Protein AF-A0A8R1EQ25-F1 (afdb_monomer)

InterPro domains:
  IPR036514 SGNH hydrolase superfamily [G3DSA:3.40.50.1110] (18-185)

Structure (mmCIF, N/CA/C/O backbone):
data_AF-A0A8R1EQ25-F1
#
_entry.id   AF-A0A8R1EQ25-F1
#
loop_
_atom_site.group_PDB
_atom_site.id
_atom_site.type_symbol
_atom_site.label_atom_id
_atom_site.label_alt_id
_atom_site.label_comp_id
_atom_site.label_asym_id
_atom_site.label_entity_id
_atom_site.label_seq_id
_atom_site.pdbx_PDB_ins_code
_atom_site.Cartn_x
_atom_site.Cartn_y
_atom_site.Cartn_z
_atom_site.occupancy
_atom_site.B_iso_or_equiv
_atom_site.auth_seq_id
_atom_site.auth_comp_id
_atom_site.auth_asym_id
_atom_site.auth_atom_id
_atom_site.pdbx_PDB_model_num
ATOM 1 N N . MET A 1 1 ? -33.773 -8.078 -11.863 1.00 33.25 1 MET A N 1
ATOM 2 C CA . MET A 1 1 ? -32.436 -8.459 -12.361 1.00 33.25 1 MET A CA 1
ATOM 3 C C . MET A 1 1 ? -31.657 -7.167 -12.571 1.00 33.25 1 MET A C 1
ATOM 5 O O . MET A 1 1 ? -31.728 -6.581 -13.638 1.00 33.25 1 MET A O 1
ATOM 9 N N . ILE A 1 2 ? -31.059 -6.634 -11.505 1.00 29.58 2 ILE A N 1
ATOM 10 C CA . ILE A 1 2 ? -30.326 -5.363 -11.547 1.00 29.58 2 ILE A CA 1
ATOM 11 C C . ILE A 1 2 ? -28.846 -5.731 -11.479 1.00 29.58 2 ILE A C 1
ATOM 13 O O . ILE A 1 2 ? -28.306 -5.956 -10.400 1.00 29.58 2 ILE A O 1
ATOM 17 N N . SER A 1 3 ? -28.207 -5.871 -12.641 1.00 32.50 3 SER A N 1
ATOM 18 C CA . SER A 1 3 ? -26.749 -5.911 -12.731 1.00 32.50 3 SER A CA 1
ATOM 19 C C . SER A 1 3 ? -26.232 -4.474 -12.727 1.00 32.50 3 SER A C 1
ATOM 21 O O . SER A 1 3 ? -25.851 -3.934 -13.766 1.00 32.50 3 SER A O 1
ATOM 23 N N . THR A 1 4 ? -26.228 -3.822 -11.567 1.00 30.14 4 THR A N 1
ATOM 24 C CA . THR A 1 4 ? -25.406 -2.619 -11.411 1.00 30.14 4 THR A CA 1
ATOM 25 C C . THR A 1 4 ? -23.983 -3.105 -11.191 1.00 30.14 4 THR A C 1
ATOM 27 O O . THR A 1 4 ? -23.544 -3.329 -10.066 1.00 30.14 4 THR A O 1
ATOM 30 N N . ILE A 1 5 ? -23.274 -3.353 -12.292 1.00 35.94 5 ILE A N 1
ATOM 31 C CA . ILE A 1 5 ? -21.818 -3.458 -12.269 1.00 35.94 5 ILE A CA 1
ATOM 32 C C . ILE A 1 5 ? -21.340 -2.144 -11.649 1.00 35.94 5 ILE A C 1
ATOM 34 O O . ILE A 1 5 ? -21.587 -1.075 -12.204 1.00 35.94 5 ILE A O 1
ATOM 38 N N . TYR A 1 6 ? -20.732 -2.222 -10.464 1.00 37.41 6 TYR A N 1
ATOM 39 C CA . TYR A 1 6 ? -20.116 -1.099 -9.762 1.00 37.41 6 TYR A CA 1
ATOM 40 C C . TYR A 1 6 ? -18.916 -0.602 -10.575 1.00 37.41 6 TYR A C 1
ATOM 42 O O . TYR A 1 6 ? -17.762 -0.880 -10.256 1.00 37.41 6 TYR A O 1
ATOM 50 N N . GLN A 1 7 ? -19.188 0.092 -11.676 1.00 42.78 7 GLN A N 1
ATOM 51 C CA . GLN A 1 7 ? -18.167 0.738 -12.472 1.00 42.78 7 GLN A CA 1
ATOM 52 C C . GLN A 1 7 ? -17.608 1.881 -11.622 1.00 42.78 7 GLN A C 1
ATOM 54 O O . GLN A 1 7 ? -18.318 2.801 -11.217 1.00 42.78 7 GLN A O 1
ATOM 59 N N . ILE A 1 8 ? -16.333 1.773 -11.260 1.00 52.22 8 ILE A N 1
ATOM 60 C CA . ILE A 1 8 ? -15.576 2.922 -10.777 1.00 52.22 8 ILE A CA 1
ATOM 61 C C . ILE A 1 8 ? -15.517 3.878 -11.968 1.00 52.22 8 ILE A C 1
ATOM 63 O O . ILE A 1 8 ? -15.033 3.490 -13.035 1.00 52.22 8 ILE A O 1
ATOM 67 N N . ASP A 1 9 ? -16.052 5.089 -11.812 1.00 44.59 9 ASP A N 1
ATOM 68 C CA . ASP A 1 9 ? -15.918 6.147 -12.811 1.00 44.59 9 ASP A CA 1
ATOM 69 C C . ASP A 1 9 ? -14.453 6.571 -12.876 1.00 44.59 9 ASP A C 1
ATOM 71 O O . ASP A 1 9 ? -14.006 7.523 -12.237 1.00 44.59 9 ASP A O 1
ATOM 75 N N . PHE A 1 10 ? -13.689 5.835 -13.676 1.00 50.25 10 PHE A N 1
ATOM 76 C CA . PHE A 1 10 ? -12.432 6.298 -14.228 1.00 50.25 10 PHE A CA 1
ATOM 77 C C . PHE A 1 10 ? -12.763 7.344 -15.297 1.00 50.25 10 PHE A C 1
ATOM 79 O O . PHE A 1 10 ? -12.575 7.107 -16.487 1.00 50.25 10 PHE A O 1
ATOM 86 N N . LEU A 1 11 ? -13.283 8.505 -14.885 1.00 49.00 11 LEU A N 1
ATOM 87 C CA . LEU A 1 11 ? -13.027 9.725 -15.652 1.00 49.00 11 LEU A CA 1
ATOM 88 C C . LEU A 1 11 ? -11.515 9.790 -15.878 1.00 49.00 11 LEU A C 1
ATOM 90 O O . LEU A 1 11 ? -10.776 9.326 -15.015 1.00 49.00 11 LEU A O 1
ATOM 94 N N . ASP A 1 12 ? -11.038 10.317 -17.001 1.00 52.19 12 ASP A N 1
ATOM 95 C CA . ASP A 1 12 ? -9.603 10.363 -17.292 1.00 52.19 12 ASP A CA 1
ATOM 96 C C . ASP A 1 12 ? -8.855 11.096 -16.163 1.00 52.19 12 ASP A C 1
ATOM 98 O O . ASP A 1 12 ? -8.859 12.323 -16.037 1.00 52.19 12 ASP A O 1
ATOM 102 N N . LEU A 1 13 ? -8.312 10.314 -15.229 1.00 55.09 13 LEU A N 1
ATOM 103 C CA . LEU A 1 13 ? -7.666 10.823 -14.032 1.00 55.09 13 LEU A CA 1
ATOM 104 C C . LEU A 1 13 ? -6.234 11.134 -14.411 1.00 55.09 13 LEU A C 1
ATOM 106 O O . LEU A 1 13 ? -5.400 10.242 -14.328 1.00 55.09 13 LEU A O 1
ATOM 110 N N . ASP A 1 14 ? -5.947 12.353 -14.860 1.00 55.91 14 ASP A N 1
ATOM 111 C CA . ASP A 1 14 ? -4.567 12.784 -15.094 1.00 55.91 14 ASP A CA 1
ATOM 112 C C . ASP A 1 14 ? -3.685 12.484 -13.880 1.00 55.91 14 ASP A C 1
ATOM 114 O O . ASP A 1 14 ? -4.139 12.561 -12.735 1.00 55.91 14 ASP A O 1
ATOM 118 N N . ALA A 1 15 ? -2.409 12.169 -14.121 1.00 53.56 15 ALA A N 1
ATOM 119 C CA . ALA A 1 15 ? -1.474 11.714 -13.091 1.00 53.56 15 ALA A CA 1
ATOM 120 C C . ALA A 1 15 ? -1.499 12.608 -11.826 1.00 53.56 15 ALA A C 1
ATOM 122 O O . ALA A 1 15 ? -1.503 12.112 -10.697 1.00 53.56 15 ALA A O 1
A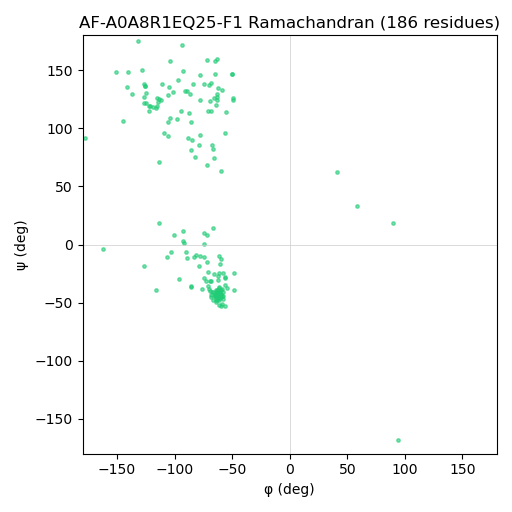TOM 123 N N . ASN A 1 16 ? -1.614 13.929 -11.991 1.00 55.59 16 ASN A N 1
ATOM 124 C CA . ASN A 1 16 ? -1.586 14.886 -10.881 1.00 55.59 16 ASN A CA 1
ATOM 125 C C . ASN A 1 16 ? -2.954 15.210 -10.263 1.00 55.59 16 ASN A C 1
ATOM 127 O O . ASN A 1 16 ? -2.999 15.865 -9.215 1.00 55.59 16 ASN A O 1
ATOM 131 N N . ARG A 1 17 ? -4.061 14.727 -10.838 1.00 58.53 17 ARG A N 1
ATOM 132 C CA . ARG A 1 17 ? -5.408 15.004 -10.334 1.00 58.53 17 ARG A CA 1
ATOM 133 C C . ARG A 1 17 ? -5.625 14.306 -8.993 1.00 58.53 17 ARG A C 1
ATOM 135 O O . ARG A 1 17 ? -5.478 13.093 -8.885 1.00 58.53 17 ARG A O 1
ATOM 142 N N . VAL A 1 18 ? -5.977 15.070 -7.960 1.00 56.28 18 VAL A N 1
ATOM 143 C CA . VAL A 1 18 ? -6.448 14.501 -6.690 1.00 56.28 18 VAL A CA 1
ATOM 144 C C . VAL A 1 18 ? -7.834 13.921 -6.948 1.00 56.28 18 VAL A C 1
ATOM 146 O O . VAL A 1 18 ? -8.759 14.661 -7.281 1.00 56.28 18 VAL A O 1
ATOM 149 N N . PHE A 1 19 ? -7.978 12.604 -6.836 1.00 59.34 19 PHE A N 1
ATOM 150 C CA . PHE A 1 19 ? -9.269 11.939 -6.942 1.00 59.34 19 PHE A CA 1
ATOM 151 C C . PHE A 1 19 ? -9.491 11.072 -5.719 1.00 59.34 19 PHE A C 1
ATOM 153 O O . PHE A 1 19 ? -8.705 10.173 -5.436 1.00 59.34 19 PHE A O 1
ATOM 160 N N . ARG A 1 20 ? -10.583 11.367 -5.018 1.00 59.03 20 ARG A N 1
ATOM 161 C CA . ARG A 1 20 ? -11.038 10.638 -3.846 1.00 59.03 20 ARG A CA 1
ATOM 162 C C . ARG A 1 20 ? -12.444 10.147 -4.134 1.00 59.03 20 ARG A C 1
ATOM 164 O O . ARG A 1 20 ? -13.363 10.950 -4.263 1.00 59.03 20 ARG A O 1
ATOM 171 N N . GLN A 1 21 ? -12.608 8.834 -4.207 1.00 63.06 21 GLN A N 1
ATOM 172 C CA . GLN A 1 21 ? -13.923 8.212 -4.140 1.00 63.06 21 GLN A CA 1
ATOM 173 C C . GLN A 1 21 ? -14.044 7.570 -2.763 1.00 63.06 21 GLN A C 1
ATOM 175 O O . GLN A 1 21 ? -13.394 6.561 -2.493 1.00 63.06 21 GLN A O 1
ATOM 180 N N . ALA A 1 22 ? -14.832 8.200 -1.891 1.00 64.69 22 ALA A N 1
ATOM 181 C CA . ALA A 1 22 ? -15.215 7.616 -0.617 1.00 64.69 22 ALA A CA 1
ATOM 182 C C . ALA A 1 22 ? -16.499 6.804 -0.815 1.00 64.69 22 ALA A C 1
ATOM 184 O O . ALA A 1 22 ? -17.441 7.284 -1.449 1.00 64.69 22 ALA A O 1
ATOM 185 N N . ARG A 1 23 ? -16.534 5.573 -0.309 1.00 78.56 23 ARG A N 1
ATOM 186 C CA . ARG A 1 23 ? -17.770 4.789 -0.198 1.00 78.56 23 ARG A CA 1
ATOM 187 C C . ARG A 1 23 ? -17.905 4.337 1.239 1.00 78.56 23 ARG A C 1
ATOM 189 O O . ARG A 1 23 ? -16.91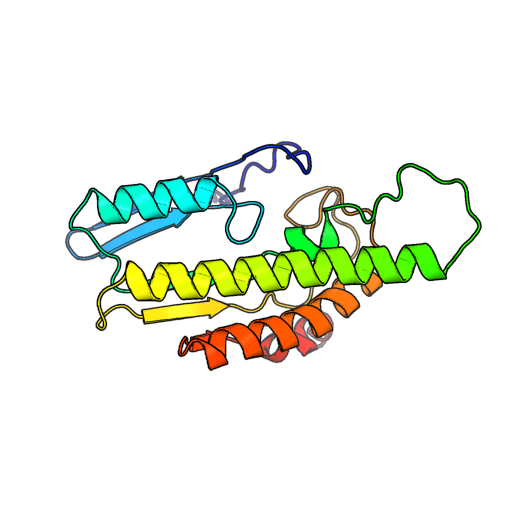7 3.918 1.834 1.00 78.56 23 ARG A O 1
ATOM 196 N N . GLU A 1 24 ? -19.113 4.408 1.764 1.00 84.12 24 GLU A N 1
ATOM 197 C CA . GLU A 1 24 ? -19.405 4.013 3.131 1.00 84.12 24 GLU A CA 1
ATOM 198 C C . GLU A 1 24 ? -20.539 2.997 3.134 1.00 84.12 24 GLU A C 1
ATOM 200 O O . GLU A 1 24 ? -21.527 3.135 2.409 1.00 84.12 24 GLU A O 1
ATOM 205 N N . PHE A 1 25 ? -20.368 1.955 3.935 1.00 84.81 25 PHE A N 1
ATOM 206 C CA . PHE A 1 25 ? -21.413 1.011 4.275 1.00 84.81 25 PHE A CA 1
ATOM 207 C C . PHE A 1 25 ? -21.498 0.926 5.793 1.00 84.81 25 PHE A C 1
ATOM 209 O O . PHE A 1 25 ? -20.500 0.646 6.455 1.00 84.81 25 PHE A O 1
ATOM 216 N N . GLN A 1 26 ? -22.696 1.130 6.331 1.00 89.62 26 GLN A N 1
ATOM 217 C CA . GLN A 1 26 ? -22.947 1.072 7.761 1.00 89.62 26 GLN A CA 1
ATOM 218 C C . GLN A 1 26 ? -24.082 0.094 8.058 1.00 89.62 26 GLN A C 1
ATOM 220 O O . GLN A 1 26 ? -25.118 0.071 7.396 1.00 89.62 26 GLN A O 1
ATOM 225 N N . SER A 1 27 ? -23.873 -0.716 9.087 1.00 90.50 27 SER A N 1
ATOM 226 C CA . SER A 1 27 ? -24.877 -1.572 9.712 1.00 90.50 27 SER A CA 1
ATOM 227 C C . SER A 1 27 ? -24.809 -1.391 11.228 1.00 90.50 27 SER A C 1
ATOM 229 O O . SER A 1 27 ? -23.878 -0.772 11.736 1.00 90.50 27 SER A O 1
ATOM 231 N N . ASN A 1 28 ? -25.722 -2.016 11.973 1.00 89.44 28 ASN A N 1
ATOM 232 C CA . ASN A 1 28 ? -25.715 -1.967 13.443 1.00 89.44 28 ASN A CA 1
ATOM 233 C C . ASN A 1 28 ? -24.429 -2.524 14.089 1.00 89.44 28 ASN A C 1
ATOM 235 O O . ASN A 1 28 ? -24.255 -2.385 15.294 1.00 89.44 28 ASN A O 1
ATOM 239 N N . ARG A 1 29 ? -23.574 -3.224 13.327 1.00 89.50 29 ARG A N 1
ATOM 240 C CA . ARG A 1 29 ? -22.367 -3.899 13.837 1.00 89.50 29 ARG A CA 1
ATOM 241 C C . ARG A 1 29 ? -21.074 -3.528 13.121 1.00 89.50 29 ARG A C 1
ATOM 243 O O . ARG A 1 29 ? -20.009 -3.818 13.644 1.00 89.50 29 ARG A O 1
ATOM 250 N N . HIS A 1 30 ? -21.155 -2.962 11.921 1.00 88.50 30 HIS A N 1
ATOM 251 C CA . HIS A 1 30 ? -19.983 -2.735 11.081 1.00 88.50 30 HIS A CA 1
ATOM 252 C C . HIS A 1 30 ? -20.105 -1.402 10.367 1.00 88.50 30 HIS A C 1
ATOM 254 O O . HIS A 1 30 ? -21.152 -1.115 9.779 1.00 88.50 30 HIS A O 1
ATOM 260 N N . LEU A 1 31 ? -19.005 -0.663 10.362 1.00 89.69 31 LEU A N 1
ATOM 261 C CA . LEU A 1 31 ? -18.761 0.474 9.495 1.00 89.69 31 LEU A CA 1
ATOM 262 C C . LEU A 1 31 ? -17.611 0.098 8.560 1.00 89.69 31 LEU A C 1
ATOM 264 O O . LEU A 1 31 ? -16.545 -0.310 9.011 1.00 89.69 31 LEU A O 1
ATOM 268 N N . ILE A 1 32 ? -17.837 0.205 7.255 1.00 89.38 32 ILE A N 1
ATOM 269 C CA . ILE A 1 32 ? -16.825 -0.051 6.234 1.00 89.38 32 ILE A CA 1
ATOM 270 C C . ILE A 1 32 ? -16.682 1.212 5.409 1.00 89.38 32 ILE A C 1
ATOM 272 O O . ILE A 1 32 ? -17.625 1.641 4.743 1.00 89.38 32 ILE A O 1
ATOM 276 N N . GLN A 1 33 ? -15.479 1.772 5.422 1.00 86.31 33 GLN A N 1
ATOM 277 C CA . GLN A 1 33 ? -15.130 2.943 4.638 1.00 86.31 33 GLN A CA 1
ATOM 278 C C . GLN A 1 33 ? -14.070 2.567 3.610 1.00 86.31 33 GLN A C 1
ATOM 280 O O . GLN A 1 33 ? -13.020 2.012 3.927 1.00 86.31 33 GLN A O 1
ATOM 285 N N . TYR A 1 34 ? -14.361 2.871 2.353 1.00 84.81 34 TYR A N 1
ATOM 286 C CA . TYR A 1 34 ? -13.444 2.707 1.241 1.00 84.81 34 TYR A CA 1
ATOM 287 C C . TYR A 1 34 ? -12.936 4.072 0.810 1.00 84.81 34 TYR A C 1
ATOM 289 O O . TYR A 1 34 ? -13.733 4.963 0.516 1.00 84.81 34 TYR A O 1
ATOM 297 N N . PHE A 1 35 ? -11.617 4.204 0.705 1.00 79.38 35 PHE A N 1
ATOM 298 C CA . PHE A 1 35 ? -10.961 5.381 0.159 1.00 79.38 35 PHE A CA 1
ATOM 299 C C . PHE A 1 35 ? -10.109 4.969 -1.031 1.00 79.38 35 PHE A C 1
ATOM 301 O O . PHE A 1 35 ? -9.171 4.186 -0.897 1.00 79.38 35 PHE A O 1
ATOM 308 N N . PHE A 1 36 ? -10.421 5.521 -2.198 1.00 77.56 36 PHE A N 1
ATOM 309 C CA . PHE A 1 36 ? -9.506 5.459 -3.326 1.00 77.56 36 PHE A CA 1
ATOM 310 C C . PHE A 1 36 ? -8.510 6.621 -3.266 1.00 77.56 36 PHE A C 1
ATOM 312 O O . PHE A 1 36 ? -8.929 7.775 -3.157 1.00 77.56 36 PHE A O 1
ATOM 319 N N . THR A 1 37 ? -7.220 6.30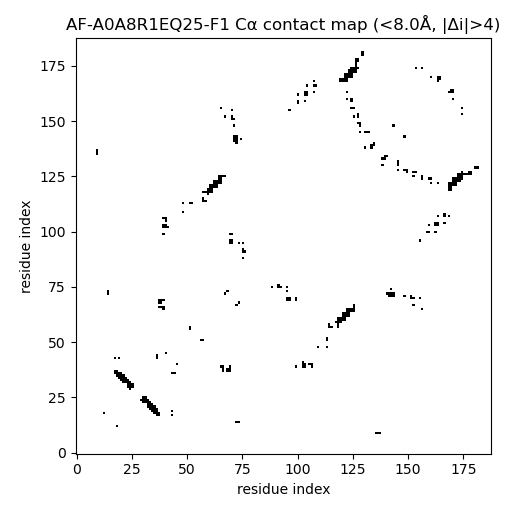5 -3.382 1.00 73.88 37 THR A N 1
ATOM 320 C CA . THR A 1 37 ? -6.123 7.264 -3.563 1.00 73.88 37 THR A CA 1
ATOM 321 C C . THR A 1 37 ? -5.271 6.851 -4.760 1.00 73.88 37 THR A C 1
ATOM 323 O O . THR A 1 37 ? -5.177 5.669 -5.095 1.00 73.88 37 THR A O 1
ATOM 326 N N . ASN A 1 38 ? -4.666 7.832 -5.425 1.00 69.12 38 ASN A N 1
ATOM 327 C CA . ASN A 1 38 ? -3.772 7.606 -6.555 1.00 69.12 38 ASN A CA 1
ATOM 328 C C . ASN A 1 38 ? -2.305 7.411 -6.163 1.00 69.12 38 ASN A C 1
ATOM 330 O O . ASN A 1 38 ? -1.524 7.036 -7.036 1.00 69.12 38 ASN A O 1
ATOM 334 N N . ARG A 1 39 ? -1.935 7.694 -4.906 1.00 71.25 39 ARG A N 1
ATOM 335 C CA . ARG A 1 39 ? -0.569 7.549 -4.399 1.00 71.25 39 ARG A CA 1
ATOM 336 C C . ARG A 1 39 ? 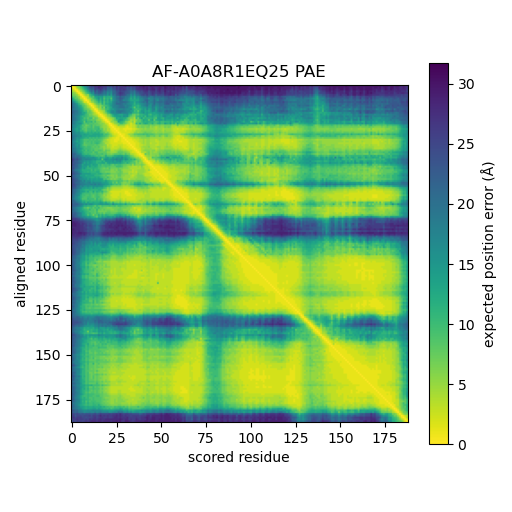-0.541 6.995 -2.984 1.00 71.25 39 ARG A C 1
ATOM 338 O O . ARG A 1 39 ? -1.405 7.319 -2.173 1.00 71.25 39 ARG A O 1
ATOM 345 N N . ALA A 1 40 ? 0.495 6.236 -2.643 1.00 65.75 40 ALA A N 1
ATOM 346 C CA . ALA A 1 40 ? 0.751 5.925 -1.240 1.00 65.75 40 ALA A CA 1
ATOM 347 C C . ALA A 1 40 ? 1.069 7.230 -0.477 1.00 65.75 40 ALA A C 1
ATOM 349 O O . ALA A 1 40 ? 1.901 8.019 -0.918 1.00 65.75 40 ALA A O 1
ATOM 350 N N . MET A 1 41 ? 0.405 7.485 0.657 1.00 65.31 41 MET A N 1
ATOM 351 C CA . MET A 1 41 ? 0.653 8.654 1.529 1.00 65.31 41 MET A CA 1
ATOM 352 C C . MET A 1 41 ? 0.896 9.974 0.788 1.00 65.31 41 MET A C 1
ATOM 354 O O . MET A 1 41 ? 1.970 10.578 0.862 1.00 65.31 41 MET A O 1
ATOM 358 N N . ARG A 1 42 ? -0.106 10.429 0.044 1.00 70.62 42 ARG A N 1
ATOM 359 C CA . ARG A 1 42 ? -0.198 11.823 -0.389 1.00 70.62 42 ARG A CA 1
ATOM 360 C C . ARG A 1 42 ? -1.057 12.602 0.624 1.00 70.62 42 ARG A C 1
ATOM 362 O O . ARG A 1 42 ? -1.636 12.028 1.546 1.00 70.62 42 ARG A O 1
ATOM 369 N N . GLU A 1 43 ? -1.103 13.923 0.475 1.00 62.56 43 GLU A N 1
ATOM 370 C CA . GLU A 1 43 ? -1.882 14.868 1.298 1.00 62.56 43 GLU A CA 1
ATOM 371 C C . GLU A 1 43 ? -3.361 14.454 1.501 1.00 62.56 43 GLU A C 1
ATOM 373 O O . GLU A 1 43 ? -4.015 14.821 2.474 1.00 62.56 43 GLU A O 1
ATOM 378 N N . ASP A 1 44 ? -3.921 13.657 0.592 1.00 61.22 44 ASP A N 1
ATOM 379 C CA . ASP A 1 44 ? -5.274 13.115 0.696 1.00 61.22 44 ASP A CA 1
ATOM 380 C C . ASP A 1 44 ? -5.424 12.058 1.800 1.00 61.22 44 ASP A C 1
ATOM 382 O O . ASP A 1 44 ? -6.441 12.065 2.500 1.00 61.22 44 ASP A O 1
ATOM 386 N N . LEU A 1 45 ? -4.424 11.194 2.003 1.00 71.50 45 LEU A N 1
ATOM 387 C CA . LEU A 1 45 ? -4.419 10.256 3.125 1.00 71.50 45 LEU A CA 1
ATOM 388 C C . LEU A 1 45 ? -4.154 10.979 4.450 1.00 71.50 45 LEU A C 1
ATOM 390 O O . LEU A 1 45 ? -4.718 10.596 5.472 1.00 71.50 45 LEU A O 1
ATOM 394 N N . GLU A 1 46 ? -3.374 12.065 4.433 1.00 73.69 46 GLU A N 1
ATOM 395 C CA . GLU A 1 46 ? -3.152 12.897 5.621 1.00 73.69 46 GLU A CA 1
ATOM 396 C C . GLU A 1 46 ? -4.455 13.485 6.155 1.00 73.69 46 GLU A C 1
ATOM 398 O O . GLU A 1 46 ? -4.673 13.471 7.360 1.00 73.69 46 GLU A O 1
ATOM 403 N N . LYS A 1 47 ? -5.373 13.917 5.283 1.00 75.88 47 LYS A N 1
ATOM 404 C CA . LYS A 1 47 ? -6.702 14.378 5.718 1.00 75.88 47 LYS A CA 1
ATOM 405 C C . LYS A 1 47 ? -7.490 13.278 6.421 1.00 75.88 47 LYS A C 1
ATOM 407 O O . LYS A 1 47 ? -8.159 13.555 7.407 1.00 75.88 47 LYS A O 1
ATOM 412 N N . THR A 1 48 ? -7.419 12.040 5.938 1.00 76.69 48 THR A N 1
ATOM 413 C CA . THR A 1 48 ? -8.068 10.901 6.606 1.00 76.69 48 THR A CA 1
ATOM 414 C C . THR A 1 48 ? -7.417 10.610 7.958 1.00 76.69 48 THR A C 1
ATOM 416 O O . THR A 1 48 ? -8.129 10.408 8.935 1.00 76.69 48 THR A O 1
ATOM 419 N N . CYS A 1 49 ? -6.086 10.679 8.044 1.00 80.19 49 CYS A N 1
ATOM 420 C CA . CYS A 1 49 ? -5.359 10.578 9.308 1.00 80.19 49 CYS A CA 1
ATOM 421 C C . CYS A 1 49 ? -5.771 11.678 10.299 1.00 80.19 49 CYS A C 1
ATOM 423 O O . CYS A 1 49 ? -6.044 11.373 11.451 1.00 80.19 49 CYS A O 1
ATOM 425 N N . LEU A 1 50 ? -5.874 12.933 9.848 1.00 80.62 50 LEU A N 1
ATOM 426 C CA . LEU A 1 50 ? -6.317 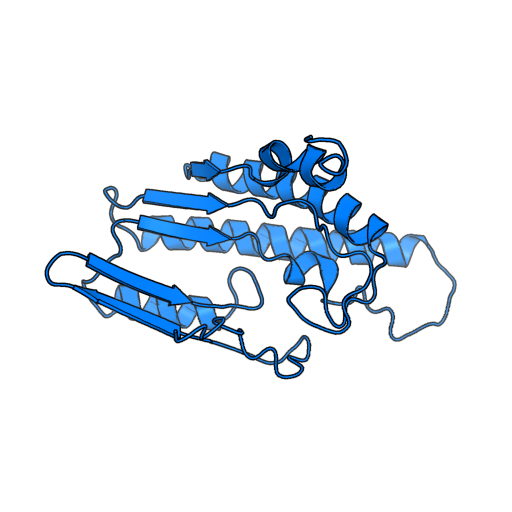14.062 10.672 1.00 80.62 50 LEU A CA 1
ATOM 427 C C . LEU A 1 50 ? -7.757 13.883 11.157 1.00 80.62 50 LEU A C 1
ATOM 429 O O . LEU A 1 50 ? -8.055 14.187 12.305 1.00 80.62 50 LEU A O 1
ATOM 433 N N . MET A 1 51 ? -8.650 13.363 10.310 1.00 76.94 51 MET A N 1
ATOM 434 C CA . MET A 1 51 ? -10.014 13.029 10.730 1.00 76.94 51 MET A CA 1
ATOM 435 C C . MET A 1 51 ? -9.999 11.956 11.818 1.00 76.94 51 MET A C 1
ATOM 437 O O . MET A 1 51 ? -10.631 12.155 12.845 1.00 76.94 51 MET A O 1
ATOM 441 N N . MET A 1 52 ? -9.212 10.887 11.647 1.00 80.69 52 MET A N 1
ATOM 442 C CA . MET A 1 52 ? -9.025 9.867 12.685 1.00 80.69 52 MET A CA 1
ATOM 443 C C . MET A 1 52 ? -8.382 10.429 13.958 1.00 80.69 52 MET A C 1
ATOM 445 O O . MET A 1 52 ? -8.538 9.830 15.008 1.00 80.69 52 MET A O 1
ATOM 449 N N . GLU A 1 53 ? -7.582 11.496 13.903 1.00 81.38 53 GLU A N 1
ATOM 450 C CA . GLU A 1 53 ? -7.057 12.168 15.106 1.00 81.38 53 GLU A CA 1
ATOM 451 C C . GLU A 1 53 ? -8.123 13.035 15.781 1.00 81.38 53 GLU A C 1
ATOM 453 O O . GLU A 1 53 ? -8.179 13.089 17.006 1.00 81.38 53 GLU A O 1
ATOM 458 N N . ALA A 1 54 ? -8.959 13.710 14.991 1.00 80.81 54 ALA A N 1
ATOM 459 C CA . ALA A 1 54 ? -10.008 14.596 15.483 1.00 80.81 54 ALA A CA 1
ATOM 460 C C . ALA A 1 54 ? -11.209 13.832 16.062 1.00 80.81 54 ALA A C 1
ATOM 462 O O . ALA A 1 54 ? -11.894 14.344 16.947 1.00 80.81 54 ALA A O 1
ATOM 463 N N . THR A 1 55 ? -11.474 12.626 15.560 1.00 75.62 55 THR A N 1
ATOM 464 C CA . THR A 1 55 ? -12.527 11.734 16.047 1.00 75.62 55 THR A CA 1
ATOM 465 C C . THR A 1 55 ? -11.903 10.607 16.861 1.00 75.62 55 THR A C 1
ATOM 467 O O . THR A 1 55 ? -10.965 9.975 16.393 1.00 75.62 55 THR A O 1
ATOM 470 N N . ASP A 1 56 ? -12.454 10.260 18.024 1.00 72.56 56 ASP A N 1
ATOM 471 C CA . ASP A 1 56 ? -11.999 9.077 18.787 1.00 72.56 56 ASP A CA 1
ATOM 472 C C . ASP A 1 56 ? -12.415 7.738 18.127 1.00 72.56 56 ASP A C 1
ATOM 474 O O . ASP A 1 56 ? -12.256 6.652 18.676 1.00 72.56 56 ASP A O 1
ATOM 478 N N . GLU A 1 57 ? -12.955 7.802 16.909 1.00 81.75 57 GLU A N 1
ATOM 479 C CA . GLU A 1 57 ? -13.332 6.656 16.092 1.00 81.75 57 GLU A CA 1
ATOM 480 C C . GLU A 1 57 ? -12.120 6.153 15.296 1.00 81.75 57 GLU A C 1
ATOM 482 O O . GLU A 1 57 ? -11.685 6.759 14.311 1.00 81.75 57 GLU A O 1
ATOM 487 N N . LYS A 1 58 ? -11.556 5.022 15.733 1.00 88.12 58 LYS A N 1
ATOM 488 C CA . LYS A 1 58 ? -10.420 4.353 15.087 1.00 88.12 58 LYS A CA 1
ATOM 489 C C . LYS A 1 58 ? -10.877 3.037 14.456 1.00 88.12 58 LYS A C 1
ATOM 491 O O . LYS A 1 58 ? -11.639 2.309 15.084 1.00 88.12 58 LYS A O 1
ATOM 496 N N . PRO A 1 59 ? -10.417 2.696 13.241 1.00 91.19 59 PRO A N 1
ATOM 497 C CA . PRO A 1 59 ? -10.802 1.441 12.609 1.00 91.19 59 PRO A CA 1
ATOM 498 C C . PRO A 1 59 ? -10.174 0.242 13.329 1.00 91.19 59 PRO A C 1
ATOM 500 O O . PRO A 1 59 ? -8.976 0.240 13.614 1.00 91.19 59 PRO A O 1
ATOM 503 N N . ASP A 1 60 ? -10.949 -0.822 13.527 1.00 93.44 60 ASP A N 1
ATOM 504 C CA . ASP A 1 60 ? -10.421 -2.107 14.007 1.00 93.44 60 ASP A CA 1
ATOM 505 C C . ASP A 1 60 ? -9.527 -2.782 12.959 1.00 93.44 60 ASP A C 1
ATOM 507 O O . ASP A 1 60 ? -8.582 -3.493 13.293 1.00 93.44 60 ASP A O 1
ATOM 511 N N . VAL A 1 61 ? -9.815 -2.561 11.671 1.00 94.69 61 VAL A N 1
ATOM 512 C CA . VAL A 1 61 ? -9.072 -3.153 10.555 1.00 94.69 61 VAL A CA 1
ATOM 513 C C . VAL A 1 61 ? -8.834 -2.116 9.465 1.00 94.69 61 VAL A C 1
ATOM 515 O O . VAL A 1 61 ? -9.767 -1.481 8.975 1.00 94.69 61 VAL A O 1
ATOM 518 N N . VAL A 1 62 ? -7.582 -1.993 9.032 1.00 93.44 62 VAL A N 1
ATOM 519 C CA . VAL A 1 62 ? -7.170 -1.196 7.876 1.00 93.44 62 VAL A CA 1
ATOM 520 C C . VAL A 1 62 ? -6.623 -2.133 6.812 1.00 93.44 62 VAL A C 1
ATOM 522 O O . VAL A 1 62 ? -5.627 -2.820 7.025 1.00 93.44 62 VAL A O 1
ATOM 525 N N . VAL A 1 63 ? -7.262 -2.145 5.645 1.00 93.31 63 VAL A N 1
ATOM 526 C CA . VAL A 1 63 ? -6.802 -2.912 4.484 1.00 93.31 63 VAL A CA 1
ATOM 527 C C . VAL A 1 63 ? -6.336 -1.948 3.412 1.00 93.31 63 VAL A C 1
ATOM 529 O O . VAL A 1 63 ? -7.096 -1.078 2.985 1.00 93.31 63 VAL A O 1
ATOM 532 N N . ILE A 1 64 ? -5.096 -2.108 2.956 1.00 90.25 64 ILE A N 1
ATOM 533 C CA . ILE A 1 64 ? -4.510 -1.235 1.935 1.00 90.25 64 ILE A CA 1
ATOM 534 C C . ILE A 1 64 ? -4.011 -2.052 0.775 1.00 90.25 64 ILE A C 1
ATOM 536 O O . ILE A 1 64 ? -3.277 -3.012 0.954 1.00 90.25 64 ILE A O 1
ATOM 540 N N . ASN A 1 65 ? -4.392 -1.638 -0.425 1.00 87.62 65 ASN A N 1
ATOM 541 C CA . ASN A 1 65 ? -3.855 -2.198 -1.649 1.00 87.62 65 ASN A CA 1
ATOM 542 C C . ASN A 1 65 ? -2.622 -1.404 -2.092 1.00 87.62 65 ASN A C 1
ATOM 544 O O . ASN A 1 65 ? -2.670 -0.173 -2.132 1.00 87.62 65 ASN A O 1
ATOM 548 N N . SER A 1 66 ? -1.537 -2.106 -2.431 1.00 82.56 66 SER A N 1
ATOM 549 C CA . SER A 1 66 ? -0.349 -1.519 -3.045 1.00 82.56 66 SER A CA 1
ATOM 550 C C . SER A 1 66 ? -0.729 -0.632 -4.233 1.00 82.56 66 SER A C 1
ATOM 552 O O . SER A 1 66 ? -1.363 -1.062 -5.199 1.00 82.56 66 SER A O 1
ATOM 554 N N . ALA A 1 67 ? -0.290 0.621 -4.185 1.00 73.94 67 ALA A N 1
ATOM 555 C CA . ALA A 1 67 ? -0.608 1.601 -5.206 1.00 73.94 67 ALA A CA 1
ATOM 556 C C . ALA A 1 67 ? 0.248 1.398 -6.468 1.00 73.94 67 ALA A C 1
ATOM 558 O O . ALA A 1 67 ? 1.360 1.896 -6.613 1.00 73.94 67 ALA A O 1
ATOM 559 N N . ILE A 1 68 ? -0.307 0.652 -7.421 1.00 75.06 68 ILE A N 1
ATOM 560 C CA . ILE A 1 68 ? 0.306 0.401 -8.727 1.00 75.06 68 ILE A CA 1
ATOM 561 C C . ILE A 1 68 ? 0.647 1.680 -9.508 1.00 75.06 68 ILE A C 1
ATOM 563 O O . ILE A 1 68 ? 1.571 1.691 -10.325 1.00 75.06 68 ILE A O 1
ATOM 567 N N . TRP A 1 69 ? -0.102 2.760 -9.296 1.00 78.00 69 TRP A N 1
ATOM 568 C CA . TRP A 1 69 ? 0.098 4.011 -10.024 1.00 78.00 69 TRP A CA 1
ATOM 569 C C . TRP A 1 69 ? 1.397 4.710 -9.652 1.00 78.00 69 TRP A C 1
ATOM 571 O O . TRP A 1 69 ? 2.001 5.283 -10.557 1.00 78.00 69 TRP A O 1
ATOM 581 N N . ASP A 1 70 ? 1.866 4.581 -8.407 1.00 77.56 70 ASP A N 1
ATOM 582 C CA . ASP A 1 70 ? 3.129 5.158 -7.934 1.00 77.56 70 ASP A CA 1
ATOM 583 C C . ASP A 1 70 ? 4.316 4.732 -8.801 1.00 77.56 70 ASP A C 1
ATOM 585 O O . ASP A 1 70 ? 5.167 5.558 -9.105 1.00 77.56 70 ASP A O 1
ATOM 589 N N . VAL A 1 71 ? 4.327 3.481 -9.271 1.00 77.88 71 VAL A N 1
ATOM 590 C CA . VAL A 1 71 ? 5.475 2.894 -9.990 1.00 77.88 71 VAL A CA 1
ATOM 591 C C . VAL A 1 71 ? 5.270 2.727 -11.494 1.00 77.88 71 VAL A C 1
ATOM 593 O O . VAL A 1 71 ? 6.213 2.417 -12.226 1.00 77.88 71 VAL A O 1
ATOM 596 N N . SER A 1 72 ? 4.035 2.910 -11.969 1.00 72.69 72 SER A N 1
ATOM 597 C CA . SER A 1 72 ? 3.686 2.687 -13.375 1.00 72.69 72 SER A CA 1
ATOM 598 C C . SER A 1 72 ? 3.235 3.955 -14.103 1.00 72.69 72 SER A C 1
ATOM 600 O O . SER A 1 72 ? 3.602 4.167 -15.252 1.00 72.69 72 SER A O 1
ATOM 602 N N . ARG A 1 73 ? 2.458 4.834 -13.461 1.00 70.19 73 ARG A N 1
ATOM 603 C CA . ARG A 1 73 ? 1.800 5.952 -14.154 1.00 70.19 73 ARG A CA 1
ATOM 604 C C . ARG A 1 73 ? 2.573 7.259 -14.076 1.00 70.19 73 ARG A C 1
ATOM 606 O O . ARG A 1 73 ? 2.447 8.101 -14.964 1.00 70.19 73 ARG A O 1
ATOM 613 N N . TYR A 1 74 ? 3.332 7.451 -13.007 1.00 62.12 74 TYR A N 1
ATOM 614 C CA . TYR A 1 74 ? 4.128 8.654 -12.861 1.00 62.12 74 TYR A CA 1
ATOM 615 C C . TYR A 1 74 ? 5.375 8.545 -13.727 1.00 62.12 74 TYR A C 1
ATOM 617 O O . TYR A 1 74 ? 6.101 7.555 -13.628 1.00 62.12 74 TYR A O 1
ATOM 625 N N . PRO A 1 75 ? 5.600 9.518 -14.621 1.00 53.25 75 PRO A N 1
ATOM 626 C CA . PRO A 1 75 ? 6.737 9.458 -15.511 1.00 53.25 75 PRO A CA 1
ATOM 627 C C . PRO A 1 75 ? 8.033 9.498 -14.682 1.00 53.25 75 PRO A C 1
ATOM 629 O O . PRO A 1 75 ? 8.266 10.468 -13.964 1.00 53.25 75 PRO A O 1
ATOM 632 N N . ALA A 1 76 ? 8.930 8.527 -14.895 1.00 50.28 76 ALA A N 1
ATOM 633 C CA . ALA A 1 76 ? 10.290 8.916 -15.286 1.00 50.28 76 ALA A CA 1
ATOM 634 C C . ALA A 1 76 ? 10.080 9.900 -16.440 1.00 50.28 76 ALA A C 1
ATOM 636 O O . ALA A 1 76 ? 9.277 9.559 -17.305 1.00 50.28 76 ALA A O 1
ATOM 637 N N . ARG A 1 77 ? 10.621 11.122 -16.414 1.00 46.72 77 ARG A N 1
ATOM 638 C CA . ARG A 1 77 ? 10.266 12.284 -17.260 1.00 46.72 77 ARG A CA 1
ATOM 639 C C . ARG A 1 77 ? 10.449 12.015 -18.771 1.00 46.72 77 ARG A C 1
ATOM 641 O O . ARG A 1 77 ? 11.160 12.716 -19.474 1.00 46.72 77 ARG A O 1
ATOM 648 N N . HIS A 1 78 ? 9.705 11.071 -19.332 1.00 44.41 78 HIS A N 1
ATOM 649 C CA . HIS A 1 78 ? 9.786 10.578 -20.704 1.00 44.41 78 HIS A CA 1
ATOM 650 C C . HIS A 1 78 ? 9.189 11.571 -21.716 1.00 44.41 78 HIS A C 1
ATOM 652 O O . HIS A 1 78 ? 9.181 11.314 -22.917 1.00 44.41 78 HIS A O 1
ATOM 658 N N . GLY A 1 79 ? 8.691 12.720 -21.241 1.00 43.91 79 GLY A N 1
ATOM 659 C CA . GLY A 1 79 ? 8.187 13.819 -22.063 1.00 43.91 79 GLY A CA 1
ATOM 660 C C . GLY A 1 79 ? 9.269 14.752 -22.616 1.00 43.91 79 GLY A C 1
ATOM 661 O O . GLY A 1 79 ? 8.953 15.579 -23.465 1.00 43.91 79 GLY A O 1
ATOM 662 N N . GLN A 1 80 ? 10.531 14.630 -22.192 1.00 44.25 80 GLN A N 1
ATOM 663 C CA . GLN A 1 80 ? 11.651 15.334 -22.825 1.00 44.25 80 GLN A CA 1
ATOM 664 C C . GLN A 1 80 ? 12.584 14.320 -23.481 1.00 44.25 80 GLN A C 1
ATOM 666 O O . GLN A 1 80 ? 13.692 14.062 -23.027 1.00 44.25 80 GLN A O 1
ATOM 671 N N . ARG A 1 81 ? 12.104 13.726 -24.579 1.00 48.19 81 ARG A N 1
ATOM 672 C CA . ARG A 1 81 ? 12.936 12.960 -25.509 1.00 48.19 81 ARG A CA 1
ATOM 673 C C . ARG A 1 81 ? 13.924 13.894 -26.209 1.00 48.19 81 ARG A C 1
ATOM 675 O O . ARG A 1 81 ? 13.705 14.284 -27.347 1.00 48.19 81 ARG A O 1
ATOM 682 N N . ASN A 1 82 ? 15.024 14.185 -25.530 1.00 47.53 82 ASN A N 1
ATOM 683 C CA . ASN A 1 82 ? 16.323 14.304 -26.170 1.00 47.53 82 ASN A CA 1
ATOM 684 C C . ASN A 1 82 ? 17.107 13.075 -25.713 1.00 47.53 82 ASN A C 1
ATOM 686 O O . ASN A 1 82 ? 17.608 13.017 -24.596 1.00 47.53 82 ASN A O 1
ATOM 690 N N . ALA A 1 83 ? 17.087 12.040 -26.549 1.00 51.09 83 ALA A N 1
ATOM 691 C CA . ALA A 1 83 ? 17.789 10.795 -26.296 1.00 51.09 83 ALA A CA 1
ATOM 692 C C . ALA A 1 83 ? 19.299 11.050 -26.248 1.00 51.09 83 ALA A C 1
ATOM 694 O O . ALA A 1 83 ? 19.844 11.540 -27.237 1.00 51.09 83 ALA A O 1
ATOM 695 N N . SER A 1 84 ? 19.965 10.662 -25.156 1.00 53.00 84 SER A N 1
ATOM 696 C CA . SER A 1 84 ? 21.386 10.291 -25.234 1.00 53.00 84 SER A CA 1
ATOM 697 C C . SER A 1 84 ? 21.966 9.481 -24.068 1.00 53.00 84 SER A C 1
ATOM 699 O O . SER A 1 84 ? 23.119 9.090 -24.204 1.00 53.00 84 SER A O 1
ATOM 701 N N . ASP A 1 85 ? 21.267 9.175 -22.963 1.00 61.25 85 ASP A N 1
ATOM 702 C CA . ASP A 1 85 ? 21.944 8.475 -21.853 1.00 61.25 85 ASP A CA 1
ATOM 703 C C . ASP A 1 85 ? 21.056 7.468 -21.098 1.00 61.25 85 ASP A C 1
ATOM 705 O O . ASP A 1 85 ? 20.206 7.847 -20.293 1.00 61.25 85 ASP A O 1
ATOM 709 N N . ALA A 1 86 ? 21.285 6.167 -21.328 1.00 60.16 86 ALA A N 1
ATOM 710 C CA . ALA A 1 86 ? 20.614 5.063 -20.623 1.00 60.16 86 ALA A CA 1
ATOM 711 C C . ALA A 1 86 ? 20.825 5.127 -19.096 1.00 60.16 86 ALA A C 1
ATOM 713 O O . ALA A 1 86 ? 19.998 4.659 -18.314 1.00 60.16 86 ALA A O 1
ATOM 714 N N . THR A 1 87 ? 21.913 5.769 -18.662 1.00 62.69 87 THR A N 1
ATOM 715 C CA . THR A 1 87 ? 22.207 6.047 -17.253 1.00 62.69 87 THR A CA 1
ATOM 716 C C . THR A 1 87 ? 21.140 6.944 -16.616 1.00 62.69 87 THR A C 1
ATOM 718 O O . THR A 1 87 ? 20.774 6.743 -15.460 1.00 62.69 87 THR A O 1
ATOM 721 N N . SER A 1 88 ? 20.601 7.911 -17.366 1.00 64.44 88 SER A N 1
ATOM 722 C CA . SER A 1 88 ? 19.582 8.843 -16.869 1.00 64.44 88 SER A CA 1
ATOM 723 C C . SER A 1 88 ? 18.232 8.158 -16.649 1.00 64.44 88 SER A C 1
ATOM 725 O O . SER A 1 88 ? 17.529 8.491 -15.699 1.00 64.44 88 SER A O 1
ATOM 727 N N . GLU A 1 89 ? 17.876 7.189 -17.494 1.00 63.62 89 GLU A N 1
ATOM 728 C CA . GLU A 1 89 ? 16.611 6.450 -17.388 1.00 63.62 89 GLU A CA 1
ATOM 729 C C . GLU A 1 89 ? 16.594 5.552 -16.143 1.00 63.62 89 GLU A C 1
ATOM 731 O O . GLU A 1 89 ? 15.644 5.600 -15.363 1.00 63.62 89 GLU A O 1
ATOM 736 N N . LEU A 1 90 ? 17.684 4.816 -15.895 1.00 65.69 90 LEU A N 1
ATOM 737 C CA . LEU A 1 90 ? 17.833 3.974 -14.701 1.00 65.69 90 LEU A CA 1
ATOM 738 C C . LEU A 1 90 ? 17.775 4.789 -13.402 1.00 65.69 90 LEU A C 1
ATOM 740 O O . LEU A 1 90 ? 17.123 4.384 -12.442 1.00 65.69 90 LEU A O 1
ATOM 744 N N . VAL A 1 91 ? 18.429 5.955 -13.366 1.00 68.19 91 VAL A N 1
ATOM 745 C CA . VAL A 1 91 ? 18.407 6.844 -12.192 1.00 68.19 91 VAL A CA 1
ATOM 746 C C . VAL A 1 91 ? 16.991 7.352 -11.910 1.00 68.19 91 VAL A C 1
ATOM 748 O O . VAL A 1 91 ? 16.579 7.417 -10.752 1.00 68.19 91 VAL A O 1
ATOM 751 N N . GLU A 1 92 ? 16.218 7.688 -12.942 1.00 68.12 92 GLU A N 1
ATOM 752 C CA . GLU A 1 92 ? 14.826 8.104 -12.764 1.00 68.12 92 GLU A CA 1
ATOM 753 C C . GLU A 1 92 ? 13.924 6.964 -12.276 1.00 68.12 92 GLU A C 1
ATOM 755 O O . GLU A 1 92 ? 13.098 7.190 -11.390 1.00 68.12 92 GLU A O 1
ATOM 760 N N . GLU A 1 93 ? 14.091 5.745 -12.795 1.00 66.38 93 GLU A N 1
ATOM 761 C CA . GLU A 1 93 ? 13.350 4.572 -12.315 1.00 66.38 93 GLU A CA 1
ATOM 762 C C . GLU A 1 93 ? 13.619 4.286 -10.834 1.00 66.38 93 GLU A C 1
ATOM 764 O O . GLU A 1 93 ? 12.673 4.086 -10.065 1.00 66.38 93 GLU A O 1
ATOM 769 N N . ILE A 1 94 ? 14.891 4.345 -10.423 1.00 69.75 94 ILE A N 1
ATOM 770 C CA . ILE A 1 94 ? 15.296 4.212 -9.019 1.00 69.75 94 ILE A CA 1
ATOM 771 C C . ILE A 1 94 ? 14.600 5.281 -8.173 1.00 69.75 94 ILE A C 1
ATOM 773 O O . ILE A 1 94 ? 14.005 4.959 -7.149 1.00 69.75 94 ILE A O 1
ATOM 777 N N . ASN A 1 95 ? 14.603 6.541 -8.616 1.00 78.38 95 ASN A N 1
ATOM 778 C CA . ASN A 1 95 ? 13.988 7.635 -7.863 1.00 78.38 95 ASN A CA 1
ATOM 779 C C . ASN A 1 95 ? 12.478 7.441 -7.656 1.00 78.38 95 ASN A C 1
ATOM 781 O O . ASN A 1 95 ? 11.975 7.700 -6.563 1.00 78.38 95 ASN A O 1
ATOM 785 N N . VAL A 1 96 ? 11.752 6.970 -8.676 1.00 78.31 96 VAL A N 1
ATOM 786 C CA . VAL A 1 96 ? 10.307 6.699 -8.567 1.00 78.31 96 VAL A CA 1
ATOM 787 C C . VAL A 1 96 ? 10.033 5.574 -7.564 1.00 78.31 96 VAL A C 1
ATOM 789 O O . VAL A 1 96 ? 9.140 5.699 -6.722 1.00 78.31 96 VAL A O 1
ATOM 792 N N . ALA A 1 97 ? 10.810 4.489 -7.620 1.00 81.81 97 ALA A N 1
ATOM 793 C CA . ALA A 1 97 ? 10.678 3.377 -6.682 1.00 81.81 97 ALA A CA 1
ATOM 794 C C . ALA A 1 97 ? 11.018 3.801 -5.241 1.00 81.81 97 ALA A C 1
ATOM 796 O O . ALA A 1 97 ? 10.257 3.512 -4.318 1.00 81.81 97 ALA A O 1
ATOM 797 N N . GLU A 1 98 ? 12.102 4.554 -5.048 1.00 85.69 98 GLU A N 1
ATOM 798 C CA . GLU A 1 98 ? 12.499 5.087 -3.741 1.00 85.69 98 GLU A CA 1
ATOM 799 C C . GLU A 1 98 ? 11.451 6.047 -3.164 1.00 85.69 98 GLU A C 1
ATOM 801 O O . GLU A 1 98 ? 11.138 5.987 -1.972 1.00 85.69 98 GLU A O 1
ATOM 806 N N . GLU A 1 99 ? 10.843 6.911 -3.984 1.00 85.00 99 GLU A N 1
ATOM 807 C CA . GLU A 1 99 ? 9.743 7.772 -3.537 1.00 85.00 99 GLU A CA 1
ATOM 808 C C . GLU A 1 99 ? 8.554 6.933 -3.039 1.00 85.00 99 GLU A C 1
ATOM 810 O O . GLU A 1 99 ? 7.995 7.211 -1.973 1.00 85.00 99 GLU A O 1
ATOM 815 N N . TYR A 1 100 ? 8.200 5.870 -3.765 1.00 87.00 100 TYR A N 1
ATOM 816 C CA . TYR A 1 100 ? 7.148 4.942 -3.357 1.00 87.00 100 TYR A CA 1
ATOM 817 C C . TYR A 1 100 ? 7.476 4.231 -2.034 1.00 87.00 100 TYR A C 1
ATOM 819 O O . TYR A 1 100 ? 6.643 4.192 -1.124 1.00 87.00 100 TYR A O 1
ATOM 827 N N . TYR A 1 101 ? 8.700 3.728 -1.871 1.00 90.69 101 TYR A N 1
ATOM 828 C CA . TYR A 1 101 ? 9.140 3.081 -0.631 1.00 90.69 101 TYR A CA 1
ATOM 829 C C . TYR A 1 101 ? 9.108 4.037 0.563 1.00 90.69 101 TYR A C 1
ATOM 831 O O . TYR A 1 101 ? 8.614 3.678 1.637 1.00 90.69 101 TYR A O 1
ATOM 839 N N . ASN A 1 102 ? 9.550 5.281 0.370 1.00 89.81 102 ASN A N 1
ATOM 840 C CA . ASN A 1 102 ? 9.475 6.318 1.394 1.00 89.81 102 ASN A CA 1
ATOM 841 C C . ASN A 1 102 ? 8.027 6.603 1.809 1.00 89.81 102 ASN A C 1
ATOM 843 O O . ASN A 1 102 ? 7.733 6.708 3.002 1.00 89.81 102 ASN A O 1
ATOM 847 N N . ARG A 1 103 ? 7.100 6.648 0.847 1.00 88.31 103 ARG A N 1
ATOM 848 C CA . ARG A 1 103 ? 5.664 6.822 1.104 1.00 88.31 103 ARG A CA 1
ATOM 849 C C . ARG A 1 103 ? 5.064 5.657 1.898 1.00 88.31 103 ARG A C 1
ATOM 851 O O . ARG A 1 103 ? 4.319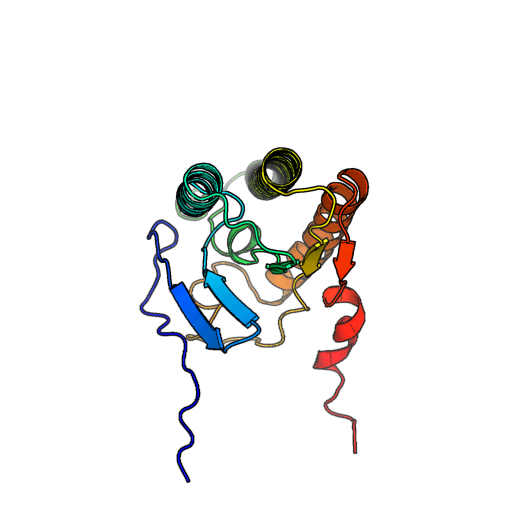 5.901 2.849 1.00 88.31 103 ARG A O 1
ATOM 858 N N . ILE A 1 104 ? 5.427 4.408 1.592 1.00 92.25 104 ILE A N 1
ATOM 859 C CA . ILE A 1 104 ? 5.021 3.235 2.392 1.00 92.25 104 ILE A CA 1
ATOM 860 C C . ILE A 1 104 ? 5.576 3.330 3.818 1.00 92.25 104 ILE A C 1
ATOM 862 O O . ILE A 1 104 ? 4.858 3.093 4.790 1.00 92.25 104 ILE A O 1
ATOM 866 N N . ALA A 1 105 ? 6.844 3.710 3.976 1.00 92.50 105 ALA A N 1
ATOM 867 C CA . ALA A 1 105 ? 7.449 3.852 5.296 1.00 92.50 105 ALA A CA 1
ATOM 868 C C . ALA A 1 105 ? 6.762 4.958 6.119 1.00 92.50 105 ALA A C 1
ATOM 870 O O . ALA A 1 105 ? 6.489 4.774 7.308 1.00 92.50 105 ALA A O 1
ATOM 871 N N . MET A 1 106 ? 6.431 6.093 5.493 1.00 90.06 106 MET A N 1
ATOM 872 C CA . MET A 1 106 ? 5.643 7.162 6.117 1.00 90.06 106 MET A CA 1
ATOM 873 C C . MET A 1 106 ? 4.263 6.668 6.545 1.00 90.06 106 MET A C 1
ATOM 875 O O . MET A 1 106 ? 3.837 6.966 7.662 1.00 90.06 106 MET A O 1
ATOM 879 N N . PHE A 1 107 ? 3.597 5.883 5.694 1.00 90.81 107 PHE A N 1
ATOM 880 C CA . PHE A 1 107 ? 2.300 5.285 5.997 1.00 90.81 107 PHE A CA 1
ATOM 881 C C . PHE A 1 107 ? 2.382 4.453 7.272 1.00 90.81 107 PHE A C 1
ATOM 883 O O . PHE A 1 107 ? 1.646 4.680 8.231 1.00 90.81 107 PHE A O 1
ATOM 890 N N . CYS A 1 108 ? 3.344 3.533 7.296 1.00 93.12 108 CYS A N 1
ATOM 891 C CA . CYS A 1 108 ? 3.535 2.614 8.400 1.00 93.12 108 CYS A CA 1
ATOM 892 C C . CYS A 1 108 ? 3.828 3.359 9.712 1.00 93.12 108 CYS A C 1
ATOM 894 O O . CYS A 1 108 ? 3.258 3.045 10.758 1.00 93.12 108 CYS A O 1
ATOM 896 N N . ARG A 1 109 ? 4.678 4.395 9.665 1.00 92.25 109 ARG A N 1
ATOM 897 C CA . ARG A 1 109 ? 4.953 5.254 10.828 1.00 92.25 109 ARG A CA 1
ATOM 898 C C . ARG A 1 109 ? 3.691 5.950 11.326 1.00 92.25 109 ARG A C 1
ATOM 900 O O . ARG A 1 109 ? 3.455 5.951 12.529 1.00 92.25 109 ARG A O 1
ATOM 907 N N . ARG A 1 110 ? 2.879 6.509 10.423 1.00 89.88 110 ARG A N 1
ATOM 908 C CA . ARG A 1 110 ? 1.630 7.180 10.796 1.00 89.88 110 ARG A CA 1
ATOM 909 C C . ARG A 1 110 ? 0.630 6.217 11.418 1.00 89.88 110 ARG A C 1
ATOM 911 O O . ARG A 1 110 ? 0.131 6.523 12.491 1.00 89.88 110 ARG A O 1
ATOM 918 N N . MET A 1 111 ? 0.390 5.049 10.827 1.00 91.50 111 MET A N 1
ATOM 919 C CA . MET A 1 111 ? -0.558 4.082 11.397 1.00 91.50 111 MET A CA 1
ATOM 920 C C . MET A 1 111 ? -0.175 3.644 12.802 1.00 91.50 111 MET A C 1
ATOM 922 O O . MET A 1 111 ? -1.038 3.543 13.663 1.00 91.50 111 MET A O 1
ATOM 926 N N . ARG A 1 112 ? 1.120 3.465 13.061 1.00 91.38 112 ARG A N 1
ATOM 927 C CA . ARG A 1 112 ? 1.611 3.084 14.387 1.00 91.38 112 ARG A CA 1
ATOM 928 C C . ARG A 1 112 ? 1.392 4.155 15.460 1.00 91.38 112 ARG A C 1
ATOM 930 O O . ARG A 1 112 ? 1.331 3.819 16.634 1.00 91.38 112 ARG A O 1
ATOM 937 N N . VAL A 1 113 ? 1.301 5.425 15.069 1.00 90.19 113 VAL A N 1
ATOM 938 C CA . VAL A 1 113 ? 0.973 6.531 15.985 1.00 90.19 113 VAL A CA 1
ATOM 939 C C . VAL A 1 113 ? -0.540 6.696 16.125 1.00 90.19 113 VAL A C 1
ATOM 941 O O . VAL A 1 113 ? -1.029 7.032 17.197 1.00 90.19 113 VAL A O 1
ATOM 944 N N . LEU A 1 114 ? -1.276 6.488 15.034 1.00 90.62 114 LEU A N 1
ATOM 945 C CA . LEU A 1 114 ? -2.691 6.833 14.929 1.00 90.62 114 LEU A CA 1
ATOM 946 C C . LEU A 1 114 ? -3.639 5.761 15.445 1.00 90.62 114 LEU A C 1
ATOM 948 O O . LEU A 1 114 ? -4.718 6.107 15.932 1.00 90.62 114 LEU A O 1
ATOM 952 N N . LEU A 1 115 ? -3.282 4.494 15.249 1.00 92.12 115 LEU A N 1
ATOM 953 C CA . LEU A 1 115 ? -4.148 3.360 15.525 1.00 92.12 115 LEU A CA 1
ATOM 954 C C . LEU A 1 115 ? -3.844 2.767 16.905 1.00 92.12 115 LEU A C 1
ATOM 956 O O . LEU A 1 115 ? -2.675 2.679 17.292 1.00 92.12 115 LEU A O 1
ATOM 960 N N . PRO A 1 116 ? -4.874 2.330 17.647 1.00 91.81 116 PRO A N 1
ATOM 961 C CA . PRO A 1 116 ? -4.670 1.599 18.884 1.00 91.81 116 PRO A CA 1
ATOM 962 C C . PRO A 1 116 ? -3.989 0.243 18.614 1.00 91.81 116 PRO A C 1
ATOM 964 O O . PRO A 1 116 ? -4.113 -0.305 17.518 1.00 91.81 116 PRO A O 1
ATOM 967 N N . PRO A 1 117 ? -3.329 -0.364 19.620 1.00 91.31 117 PRO A N 1
ATOM 968 C CA . PRO A 1 117 ? -2.687 -1.677 19.477 1.00 91.31 117 PRO A CA 1
ATOM 969 C C . PRO A 1 117 ? -3.642 -2.821 19.107 1.00 91.31 117 PRO A C 1
ATOM 971 O O . PRO A 1 117 ? -3.194 -3.889 18.706 1.00 91.31 117 PRO A O 1
ATOM 974 N N . THR A 1 118 ? -4.949 -2.618 19.283 1.00 94.06 118 THR A N 1
ATOM 975 C CA . THR A 1 118 ? -5.999 -3.571 18.906 1.00 94.06 118 THR A CA 1
ATOM 976 C C . THR A 1 118 ? -6.318 -3.547 17.413 1.00 94.06 118 THR A C 1
ATOM 978 O O . THR A 1 118 ? -6.914 -4.498 16.914 1.00 94.06 118 THR A O 1
ATOM 981 N N . SER A 1 119 ? -5.938 -2.485 16.696 1.00 95.38 119 SER A N 1
ATOM 982 C CA . SER A 1 119 ? -6.186 -2.371 15.262 1.00 95.38 119 SER A CA 1
ATOM 983 C C . SER A 1 119 ? -5.248 -3.264 14.460 1.00 95.38 119 SER A C 1
ATOM 985 O O . SER A 1 119 ? -4.041 -3.310 14.694 1.00 95.38 119 SER A O 1
ATOM 987 N N . THR A 1 120 ? -5.794 -3.917 13.441 1.00 96.44 120 THR A N 1
ATOM 988 C CA . THR A 1 120 ? -5.034 -4.735 12.494 1.00 96.44 120 THR A CA 1
ATOM 989 C C . THR A 1 120 ? -4.812 -3.968 11.196 1.00 96.44 120 THR A C 1
ATOM 991 O O . THR A 1 120 ? -5.756 -3.435 10.616 1.00 96.44 120 THR A O 1
ATOM 994 N N . VAL A 1 121 ? -3.576 -3.942 10.697 1.00 96.31 121 VAL A N 1
ATOM 995 C CA . VAL A 1 121 ? -3.252 -3.371 9.382 1.00 96.31 121 VAL A CA 1
ATOM 996 C C . VAL A 1 121 ? -2.780 -4.487 8.463 1.00 96.31 121 VAL A C 1
ATOM 998 O O . VAL A 1 121 ? -1.794 -5.156 8.763 1.00 96.31 121 VAL A O 1
ATOM 1001 N N . VAL A 1 122 ? -3.464 -4.653 7.330 1.00 97.00 122 VAL A N 1
ATOM 1002 C CA . VAL A 1 122 ? -3.137 -5.653 6.310 1.00 97.00 122 VAL A CA 1
ATOM 1003 C C . VAL A 1 122 ? -2.799 -4.961 4.997 1.00 97.00 122 VAL A C 1
ATOM 1005 O O . VAL A 1 122 ? -3.635 -4.292 4.382 1.00 97.00 122 VAL A O 1
ATOM 1008 N N . TRP A 1 123 ? -1.571 -5.165 4.535 1.00 95.56 123 TRP A N 1
ATOM 1009 C CA . TRP A 1 123 ? -1.095 -4.666 3.254 1.00 95.56 123 TRP A CA 1
ATOM 1010 C C . TRP A 1 123 ? -1.244 -5.727 2.163 1.00 95.56 123 TRP A C 1
ATOM 1012 O O . TRP A 1 123 ? -0.605 -6.778 2.192 1.00 95.56 123 TRP A O 1
ATOM 1022 N N . LEU A 1 124 ? -2.087 -5.454 1.176 1.00 94.44 124 LEU A N 1
ATOM 1023 C CA . LEU A 1 124 ? -2.319 -6.301 0.016 1.00 94.44 124 LEU A CA 1
ATOM 1024 C C . LEU A 1 124 ? -1.310 -5.954 -1.079 1.00 94.44 124 LEU A C 1
ATOM 1026 O O . LEU A 1 124 ? -1.375 -4.872 -1.666 1.00 94.44 124 LEU A O 1
ATOM 1030 N N . LEU A 1 125 ? -0.407 -6.881 -1.397 1.00 92.00 125 LEU A N 1
ATOM 1031 C CA . LEU A 1 125 ? 0.468 -6.718 -2.558 1.00 92.00 125 LEU A CA 1
ATOM 1032 C C . LEU A 1 125 ? -0.346 -6.807 -3.845 1.00 92.00 125 LEU A C 1
ATOM 1034 O O . LEU A 1 125 ? -1.225 -7.660 -3.971 1.00 92.00 125 LEU A O 1
ATOM 1038 N N . MET A 1 126 ? -0.039 -5.946 -4.814 1.00 86.88 126 MET A N 1
ATOM 1039 C CA . MET A 1 126 ? -0.813 -5.875 -6.050 1.00 86.88 126 MET A CA 1
ATOM 1040 C C . MET A 1 126 ? -0.639 -7.187 -6.832 1.00 86.88 126 MET A C 1
ATOM 1042 O O . MET A 1 126 ? 0.504 -7.566 -7.108 1.00 86.88 126 MET A O 1
ATOM 1046 N N . PRO A 1 127 ? -1.723 -7.890 -7.215 1.00 83.81 127 PRO A N 1
ATOM 1047 C CA . PRO A 1 127 ? -1.612 -9.080 -8.045 1.00 83.81 127 PRO A CA 1
ATOM 1048 C C . PRO A 1 127 ? -1.016 -8.740 -9.418 1.00 83.81 127 PRO A C 1
ATOM 1050 O O . PRO A 1 127 ? -1.083 -7.590 -9.870 1.00 83.81 127 PRO A O 1
ATOM 1053 N N . PRO A 1 128 ? -0.464 -9.731 -10.134 1.00 77.56 128 PRO A N 1
ATOM 1054 C CA . PRO A 1 128 ? 0.113 -9.488 -11.443 1.00 77.56 128 PRO A CA 1
ATOM 1055 C C . PRO A 1 128 ? -0.972 -8.997 -12.406 1.00 77.56 128 PRO A C 1
ATOM 1057 O O . PRO A 1 128 ? -2.054 -9.578 -12.463 1.00 77.56 128 PRO A O 1
ATOM 1060 N N . SER A 1 129 ? -0.687 -7.952 -13.187 1.00 68.44 129 SER A N 1
ATOM 1061 C CA . SER A 1 129 ? -1.659 -7.439 -14.160 1.00 68.44 129 SER A CA 1
ATOM 1062 C C . SER A 1 129 ? -2.051 -8.517 -15.171 1.00 68.44 129 SER A C 1
ATOM 1064 O O . SER A 1 129 ? -1.171 -9.183 -15.721 1.00 68.44 129 SER A O 1
ATOM 1066 N N . CYS A 1 130 ? -3.350 -8.674 -15.436 1.00 57.81 130 CYS A N 1
ATOM 1067 C CA . CYS A 1 130 ? -3.879 -9.619 -16.428 1.00 57.81 130 CYS A CA 1
ATOM 1068 C C . CYS A 1 130 ? -4.311 -8.943 -17.745 1.00 57.81 130 CYS A C 1
ATOM 1070 O O . CYS A 1 130 ? -4.667 -9.639 -18.691 1.00 57.81 130 CYS A O 1
ATOM 1072 N N . ALA A 1 131 ? -4.308 -7.607 -17.834 1.00 55.03 131 ALA A N 1
ATOM 1073 C CA . ALA A 1 131 ? -4.843 -6.889 -18.994 1.00 55.03 131 ALA A CA 1
ATOM 1074 C C . ALA A 1 131 ? -3.717 -6.351 -19.889 1.00 55.03 131 ALA A C 1
ATOM 1076 O O . ALA A 1 131 ? -3.029 -5.399 -19.532 1.00 55.03 131 ALA A O 1
ATOM 1077 N N . SER A 1 132 ? -3.547 -6.951 -21.072 1.00 48.81 132 SER A N 1
ATOM 1078 C CA . SER A 1 132 ? -2.452 -6.634 -22.003 1.00 48.81 132 SER A CA 1
ATOM 1079 C C . SER A 1 132 ? -2.645 -5.353 -22.817 1.00 48.81 132 SER A C 1
ATOM 1081 O O . SER A 1 132 ? -1.706 -4.940 -23.487 1.00 48.81 132 SER A O 1
ATOM 1083 N N . LYS A 1 133 ? -3.832 -4.739 -22.781 1.00 52.72 133 LYS A N 1
ATOM 1084 C CA . LYS A 1 133 ? -4.211 -3.479 -23.446 1.00 52.72 133 LYS A CA 1
ATOM 1085 C C . LYS A 1 133 ? -5.653 -3.175 -23.051 1.00 52.72 133 LYS A C 1
ATOM 1087 O O . LYS A 1 133 ? -6.583 -3.650 -23.697 1.00 52.72 133 LYS A O 1
ATOM 1092 N N . SER A 1 134 ? -5.873 -2.415 -21.988 1.00 51.00 134 SER A N 1
ATOM 1093 C CA . SER A 1 134 ? -7.190 -1.821 -21.768 1.00 51.00 134 SER A CA 1
ATOM 1094 C C . SER A 1 134 ? -7.057 -0.307 -21.823 1.00 51.00 134 SER A C 1
ATOM 1096 O O . SER A 1 134 ? -6.413 0.304 -20.979 1.00 51.00 134 SER A O 1
ATOM 1098 N N . ASN A 1 135 ? -7.728 0.321 -22.793 1.00 51.78 135 ASN A N 1
ATOM 1099 C CA . ASN A 1 135 ? -7.947 1.776 -22.819 1.00 51.78 135 ASN A CA 1
ATOM 1100 C C . ASN A 1 135 ? -8.874 2.244 -21.667 1.00 51.78 135 ASN A C 1
ATOM 1102 O O . ASN A 1 135 ? -9.441 3.328 -21.740 1.00 51.78 135 ASN A O 1
ATOM 1106 N N . ARG A 1 136 ? -9.122 1.394 -20.658 1.00 53.31 136 ARG A N 1
ATOM 1107 C CA . ARG A 1 136 ? -10.063 1.593 -19.546 1.00 53.31 136 ARG A CA 1
ATOM 1108 C C . ARG A 1 136 ? -9.584 0.843 -18.293 1.00 53.31 136 ARG A C 1
ATOM 1110 O O . ARG A 1 136 ? -8.986 -0.227 -18.409 1.00 53.31 136 ARG A O 1
ATOM 1117 N N . GLY A 1 137 ? -9.880 1.369 -17.101 1.00 60.16 137 GLY A N 1
ATOM 1118 C CA . GLY A 1 137 ? -9.522 0.773 -15.802 1.00 60.16 137 GLY A CA 1
ATOM 1119 C C . GLY A 1 137 ? -8.212 1.281 -15.180 1.00 60.16 137 GLY A C 1
ATOM 1120 O O . GLY A 1 137 ? -7.623 2.259 -15.637 1.00 60.16 137 GLY A O 1
ATOM 1121 N N . PHE A 1 138 ? -7.727 0.611 -14.129 1.00 58.41 138 PHE A N 1
ATOM 1122 C CA . PHE A 1 138 ? -6.536 1.045 -13.384 1.00 58.41 138 PHE A CA 1
ATOM 1123 C C . PHE A 1 138 ? -5.254 1.096 -14.232 1.00 58.41 138 PHE A C 1
ATOM 1125 O O . PHE A 1 138 ? -4.355 1.856 -13.927 1.00 58.41 138 PHE A O 1
ATOM 1132 N N . PHE A 1 139 ? -5.137 0.346 -15.321 1.00 59.69 139 PHE A N 1
ATOM 1133 C CA . PHE A 1 139 ? -3.922 0.361 -16.152 1.00 59.69 139 PHE A CA 1
ATOM 1134 C C . PHE A 1 139 ? -3.981 1.365 -17.314 1.00 59.69 139 PHE A C 1
ATOM 1136 O O . PHE A 1 139 ? -3.052 1.431 -18.115 1.00 59.69 139 PHE A O 1
ATOM 1143 N N . SER A 1 140 ? -5.062 2.146 -17.415 1.00 55.72 140 SER A N 1
ATOM 1144 C CA . SER A 1 140 ? -5.232 3.154 -18.470 1.00 55.72 140 SER A CA 1
ATOM 1145 C C . SER A 1 140 ? -4.187 4.262 -18.344 1.00 55.72 140 SER A C 1
ATOM 1147 O O . SER A 1 140 ? -3.839 4.656 -17.231 1.00 55.72 140 SER A O 1
ATOM 1149 N N . TYR A 1 141 ? -3.744 4.816 -19.476 1.00 60.16 141 TYR A N 1
ATOM 1150 C CA . TYR A 1 141 ? -2.772 5.922 -19.531 1.00 60.16 141 TYR A CA 1
ATOM 1151 C C . TYR A 1 141 ? -1.431 5.622 -18.855 1.00 60.16 141 TYR A C 1
ATOM 1153 O O . TYR A 1 141 ? -0.808 6.507 -18.270 1.00 60.16 141 TYR A O 1
ATOM 1161 N N . ASN A 1 142 ? -0.994 4.368 -18.916 1.00 64.06 142 ASN A N 1
ATOM 1162 C CA . ASN A 1 142 ? 0.368 4.008 -18.571 1.00 64.06 142 ASN A CA 1
ATOM 1163 C C . ASN A 1 142 ? 1.283 4.226 -19.781 1.00 64.06 142 ASN A C 1
ATOM 1165 O O . ASN A 1 142 ? 0.912 3.878 -20.902 1.00 64.06 142 ASN A O 1
ATOM 1169 N N . HIS A 1 143 ? 2.471 4.784 -19.559 1.00 66.38 143 HIS A N 1
ATOM 1170 C CA . HIS A 1 143 ? 3.481 4.915 -20.614 1.00 66.38 143 HIS A CA 1
ATOM 1171 C C . HIS A 1 143 ? 4.304 3.634 -20.798 1.00 66.38 143 HIS A C 1
ATOM 1173 O O . HIS A 1 143 ? 5.033 3.518 -21.779 1.00 66.38 143 HIS A O 1
ATOM 1179 N N . LEU A 1 144 ? 4.170 2.684 -19.869 1.00 71.69 144 LEU A N 1
ATOM 1180 C CA . LEU A 1 144 ? 4.892 1.420 -19.865 1.00 71.69 144 LEU A CA 1
ATOM 1181 C C . LEU A 1 144 ? 4.107 0.319 -20.568 1.00 71.69 144 LEU A C 1
ATOM 1183 O O . LEU A 1 144 ? 2.872 0.261 -20.530 1.00 71.69 144 LEU A O 1
ATOM 1187 N N . ARG A 1 145 ? 4.850 -0.608 -21.164 1.00 73.88 145 ARG A N 1
ATOM 1188 C CA . ARG A 1 145 ? 4.318 -1.850 -21.710 1.00 73.88 145 ARG A CA 1
ATOM 1189 C C . ARG A 1 145 ? 3.910 -2.790 -20.578 1.00 73.88 145 ARG A C 1
ATOM 1191 O O . ARG A 1 145 ? 4.345 -2.693 -19.432 1.00 73.88 145 ARG A O 1
ATOM 1198 N N . PHE A 1 146 ? 3.041 -3.735 -20.911 1.00 73.62 146 PHE A N 1
ATOM 1199 C CA . PHE A 1 146 ? 2.499 -4.694 -19.953 1.00 73.62 146 PHE A CA 1
ATOM 1200 C C . PHE A 1 146 ? 3.584 -5.523 -19.240 1.00 73.62 146 PHE A C 1
ATOM 1202 O O . PHE A 1 146 ? 3.494 -5.750 -18.034 1.00 73.62 146 PHE A O 1
ATOM 1209 N N . ASP A 1 147 ? 4.606 -5.962 -19.974 1.00 75.75 147 ASP A N 1
ATOM 1210 C CA . ASP A 1 147 ? 5.769 -6.683 -19.451 1.00 75.75 147 ASP A CA 1
ATOM 1211 C C . ASP A 1 147 ? 6.577 -5.832 -18.465 1.00 75.75 147 ASP A C 1
ATOM 1213 O O . ASP A 1 147 ? 6.912 -6.308 -17.381 1.00 75.75 147 ASP A O 1
ATOM 1217 N N . GLU A 1 148 ? 6.796 -4.557 -18.784 1.00 77.31 148 GLU A N 1
ATOM 1218 C CA . GLU A 1 148 ? 7.523 -3.607 -17.933 1.00 77.31 148 GLU A CA 1
ATOM 1219 C C . GLU A 1 148 ? 6.788 -3.363 -16.612 1.00 77.31 148 GLU A C 1
ATOM 1221 O O . GLU A 1 148 ? 7.390 -3.443 -15.543 1.00 77.31 148 GLU A O 1
ATOM 1226 N N . ILE A 1 149 ? 5.465 -3.160 -16.659 1.00 77.38 149 ILE A N 1
ATOM 1227 C CA . ILE A 1 149 ? 4.645 -3.002 -15.448 1.00 77.38 149 ILE A CA 1
ATOM 1228 C C . ILE A 1 149 ? 4.740 -4.250 -14.570 1.00 77.38 149 ILE A C 1
ATOM 1230 O O . ILE A 1 149 ? 4.865 -4.139 -13.353 1.00 77.38 149 ILE A O 1
ATOM 1234 N N . ARG A 1 150 ? 4.684 -5.449 -15.163 1.00 79.00 150 ARG A N 1
ATOM 1235 C CA . ARG A 1 150 ? 4.778 -6.703 -14.402 1.00 79.00 150 ARG A CA 1
ATOM 1236 C C . ARG A 1 150 ? 6.13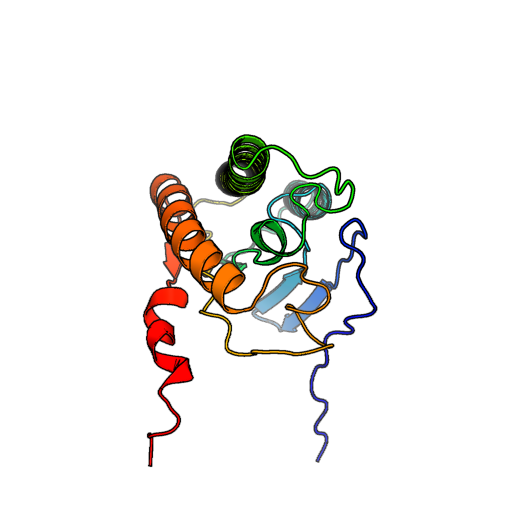9 -6.881 -13.744 1.00 79.00 150 ARG A C 1
ATOM 1238 O O . ARG A 1 150 ? 6.178 -7.285 -12.586 1.00 79.00 150 ARG A O 1
ATOM 1245 N N . MET A 1 151 ? 7.218 -6.587 -14.465 1.00 79.62 151 MET A N 1
ATOM 1246 C CA . MET A 1 151 ? 8.575 -6.667 -13.926 1.00 79.62 151 MET A CA 1
ATOM 1247 C C . MET A 1 151 ? 8.764 -5.680 -12.774 1.00 79.62 151 MET A C 1
ATOM 1249 O O . MET A 1 151 ? 9.173 -6.090 -11.690 1.00 79.62 151 MET A O 1
ATOM 1253 N N . ARG A 1 152 ? 8.350 -4.419 -12.956 1.00 81.06 152 ARG A N 1
ATOM 1254 C CA . ARG A 1 152 ? 8.404 -3.406 -11.892 1.00 81.06 152 ARG A CA 1
ATOM 1255 C C . ARG A 1 152 ? 7.571 -3.804 -10.678 1.00 81.06 152 ARG A C 1
ATOM 1257 O O . ARG A 1 152 ? 8.049 -3.723 -9.555 1.00 81.06 152 ARG A O 1
ATOM 1264 N N . LEU A 1 153 ? 6.340 -4.282 -10.880 1.00 82.69 153 LEU A N 1
ATOM 1265 C CA . LEU A 1 153 ? 5.479 -4.732 -9.782 1.00 82.69 153 LEU A CA 1
ATOM 1266 C C . LEU A 1 153 ? 6.077 -5.897 -8.997 1.00 82.69 153 LEU A C 1
ATOM 1268 O O . LEU A 1 153 ? 5.886 -5.954 -7.786 1.00 82.69 153 LEU A O 1
ATOM 1272 N N . LEU A 1 154 ? 6.762 -6.831 -9.662 1.00 84.31 154 LEU A N 1
ATOM 1273 C CA . LEU A 1 154 ? 7.415 -7.953 -8.991 1.00 84.31 154 LEU A CA 1
ATOM 1274 C C . LEU A 1 154 ? 8.448 -7.440 -7.979 1.00 84.31 154 LEU A C 1
ATOM 1276 O O . LEU A 1 154 ? 8.383 -7.797 -6.806 1.00 84.31 154 LEU A O 1
ATOM 1280 N N . GLU A 1 155 ? 9.358 -6.580 -8.431 1.00 85.44 155 GLU A N 1
ATOM 1281 C CA . GLU A 1 155 ? 10.423 -6.009 -7.605 1.00 85.44 155 GLU A CA 1
ATOM 1282 C C . GLU A 1 155 ? 9.859 -5.135 -6.478 1.00 85.44 155 GLU A C 1
ATOM 1284 O O . GLU A 1 155 ? 10.157 -5.330 -5.296 1.00 85.44 155 GLU A O 1
ATOM 1289 N N . VAL A 1 156 ? 8.956 -4.228 -6.843 1.00 88.31 156 VAL A N 1
ATOM 1290 C CA . VAL A 1 156 ? 8.341 -3.273 -5.925 1.00 88.31 156 VAL A CA 1
ATOM 1291 C C . VAL A 1 156 ? 7.530 -3.975 -4.840 1.00 88.31 156 VAL A C 1
ATOM 1293 O O . VAL A 1 156 ? 7.625 -3.599 -3.673 1.00 88.31 156 VAL A O 1
ATOM 1296 N N . ASN A 1 157 ? 6.756 -5.012 -5.180 1.00 91.19 157 ASN A N 1
ATOM 1297 C CA . ASN A 1 157 ? 5.977 -5.756 -4.190 1.00 91.19 157 ASN A CA 1
ATOM 1298 C C . ASN A 1 157 ? 6.881 -6.465 -3.173 1.00 91.19 157 ASN A C 1
ATOM 1300 O O . ASN A 1 157 ? 6.558 -6.472 -1.986 1.00 91.19 157 ASN A O 1
ATOM 1304 N N . VAL A 1 158 ? 8.013 -7.031 -3.609 1.00 91.75 158 VAL A N 1
ATOM 1305 C CA . VAL A 1 158 ? 8.970 -7.678 -2.697 1.00 91.75 158 VAL A CA 1
ATOM 1306 C C . VAL A 1 158 ? 9.517 -6.663 -1.698 1.00 91.75 158 VAL A C 1
ATOM 1308 O O . VAL A 1 158 ? 9.499 -6.917 -0.491 1.00 91.75 158 VAL A O 1
ATOM 1311 N N . ARG A 1 159 ? 9.954 -5.491 -2.174 1.00 92.50 159 ARG A N 1
ATOM 1312 C CA . ARG A 1 159 ? 10.504 -4.453 -1.296 1.00 92.50 159 ARG A CA 1
ATOM 1313 C C . ARG A 1 159 ? 9.440 -3.827 -0.393 1.00 92.50 159 ARG A C 1
ATOM 1315 O O . ARG A 1 159 ? 9.688 -3.639 0.796 1.00 92.50 159 ARG A O 1
ATOM 1322 N N . ALA A 1 160 ? 8.237 -3.582 -0.909 1.00 93.44 160 ALA A N 1
ATOM 1323 C CA . ALA A 1 160 ? 7.105 -3.106 -0.117 1.00 93.44 160 ALA A CA 1
ATOM 1324 C C . ALA A 1 160 ? 6.757 -4.083 1.016 1.00 93.44 160 ALA A C 1
ATOM 1326 O O . ALA A 1 160 ? 6.591 -3.663 2.160 1.00 93.44 160 ALA A O 1
ATOM 1327 N N . ALA A 1 161 ? 6.722 -5.390 0.733 1.00 95.00 161 ALA A N 1
ATOM 1328 C CA . ALA A 1 161 ? 6.469 -6.4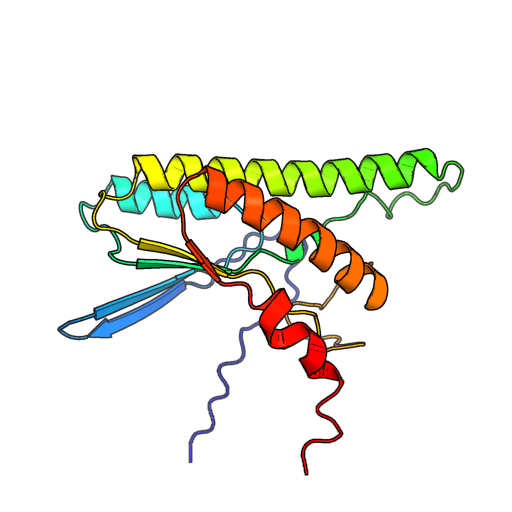08 1.748 1.00 95.00 161 ALA A CA 1
ATOM 1329 C C . ALA A 1 161 ? 7.522 -6.400 2.864 1.00 95.00 161 ALA A C 1
ATOM 1331 O O . ALA A 1 161 ? 7.166 -6.578 4.026 1.00 95.00 161 ALA A O 1
ATOM 1332 N N . GLN A 1 162 ? 8.799 -6.183 2.532 1.00 95.62 162 GLN A N 1
ATOM 1333 C CA . GLN A 1 162 ? 9.863 -6.051 3.533 1.00 95.62 162 GLN A CA 1
ATOM 1334 C C . GLN A 1 162 ? 9.606 -4.854 4.453 1.00 95.62 162 GLN A C 1
ATOM 1336 O O . GLN A 1 162 ? 9.534 -5.037 5.663 1.00 95.62 162 GLN A O 1
ATOM 1341 N N . ILE A 1 163 ? 9.374 -3.665 3.886 1.00 95.94 163 ILE A N 1
ATOM 1342 C CA . ILE A 1 163 ? 9.141 -2.428 4.653 1.00 95.94 163 ILE A CA 1
ATOM 1343 C C . ILE A 1 163 ? 7.942 -2.579 5.598 1.00 95.94 163 ILE A C 1
ATOM 1345 O O . ILE A 1 163 ? 8.006 -2.185 6.763 1.00 95.94 163 ILE A O 1
ATOM 1349 N N . VAL A 1 164 ? 6.844 -3.164 5.112 1.00 96.50 164 VAL A N 1
ATOM 1350 C CA . VAL A 1 164 ? 5.618 -3.347 5.902 1.00 96.50 164 VAL A CA 1
ATOM 1351 C C . VAL A 1 164 ? 5.823 -4.371 7.024 1.00 96.50 164 VAL A C 1
ATOM 1353 O O . VAL A 1 164 ? 5.427 -4.115 8.162 1.00 96.50 164 VAL A O 1
ATOM 1356 N N . ARG A 1 165 ? 6.492 -5.497 6.740 1.00 96.75 165 ARG A N 1
ATOM 1357 C CA . ARG A 1 165 ? 6.807 -6.515 7.757 1.00 96.75 165 ARG A CA 1
ATOM 1358 C C . ARG A 1 165 ? 7.764 -5.984 8.818 1.00 96.75 165 ARG A C 1
ATOM 1360 O O . ARG A 1 165 ? 7.541 -6.218 10.000 1.00 96.75 165 ARG A O 1
ATOM 1367 N N . GLU A 1 166 ? 8.793 -5.239 8.419 1.00 97.06 166 GLU A N 1
ATOM 1368 C CA . GLU A 1 166 ? 9.727 -4.575 9.341 1.00 97.06 166 GLU A CA 1
ATOM 1369 C C . GLU A 1 166 ? 9.020 -3.542 10.231 1.00 97.06 166 GLU A C 1
ATOM 1371 O O . GLU A 1 166 ? 9.409 -3.329 11.380 1.00 97.06 166 GLU A O 1
ATOM 1376 N N . ALA A 1 167 ? 7.947 -2.919 9.736 1.00 95.69 167 ALA A N 1
ATOM 1377 C CA . ALA A 1 167 ? 7.107 -2.039 10.540 1.00 95.69 167 ALA A CA 1
ATOM 1378 C C . ALA A 1 167 ? 6.186 -2.782 11.529 1.00 95.69 167 ALA A C 1
ATOM 1380 O O . ALA A 1 167 ? 5.627 -2.127 12.412 1.00 95.69 167 ALA A O 1
ATOM 1381 N N . GLY A 1 168 ? 6.073 -4.111 11.423 1.00 95.69 168 GLY A N 1
ATOM 1382 C CA . GLY A 1 168 ? 5.253 -4.963 12.287 1.00 95.69 168 GLY A CA 1
ATOM 1383 C C . GLY A 1 168 ? 3.814 -5.161 11.805 1.00 95.69 168 GLY A C 1
ATOM 1384 O O . GLY A 1 168 ? 2.968 -5.534 12.610 1.00 95.69 168 GLY A O 1
ATOM 1385 N N . PHE A 1 169 ? 3.524 -4.891 10.530 1.00 97.00 169 PHE A N 1
ATOM 1386 C CA . PHE A 1 169 ? 2.191 -5.067 9.949 1.00 97.00 169 PHE A CA 1
ATOM 1387 C C . PHE A 1 169 ? 2.100 -6.318 9.072 1.00 97.00 169 PHE A C 1
ATOM 1389 O O . PHE A 1 169 ? 3.102 -6.811 8.542 1.00 97.00 169 PHE A O 1
ATOM 1396 N N . ASP A 1 170 ? 0.873 -6.803 8.883 1.00 97.56 170 ASP A N 1
ATOM 1397 C CA . ASP A 1 170 ? 0.607 -7.992 8.087 1.00 97.56 170 ASP A CA 1
ATOM 1398 C C . ASP A 1 170 ? 0.665 -7.692 6.589 1.00 97.56 170 ASP A C 1
ATOM 1400 O O . ASP A 1 170 ? 0.261 -6.628 6.114 1.00 97.56 170 ASP A O 1
ATOM 1404 N N . VAL A 1 171 ? 1.135 -8.673 5.818 1.00 97.12 171 VAL A N 1
ATOM 1405 C CA . VAL A 1 171 ? 1.195 -8.599 4.354 1.00 97.12 171 VAL A CA 1
ATOM 1406 C C . VAL A 1 171 ? 0.454 -9.784 3.754 1.00 97.12 171 VAL A C 1
ATOM 1408 O O . VAL A 1 171 ? 0.843 -10.933 3.970 1.00 97.12 171 VAL A O 1
ATOM 1411 N N . LEU A 1 172 ? -0.558 -9.504 2.933 1.00 96.06 172 LEU A N 1
ATOM 1412 C CA . LEU A 1 172 ? -1.221 -10.501 2.100 1.00 96.06 172 LEU A CA 1
ATOM 1413 C C . LEU A 1 172 ? -0.657 -10.446 0.677 1.00 96.06 172 LEU A C 1
ATOM 1415 O O . LEU A 1 172 ? -0.917 -9.519 -0.094 1.00 96.06 172 LEU A O 1
ATOM 1419 N N . ASP A 1 173 ? 0.116 -11.468 0.320 1.00 92.25 173 ASP A N 1
ATOM 1420 C CA . ASP A 1 173 ? 0.809 -11.537 -0.965 1.00 92.25 173 ASP A CA 1
ATOM 1421 C C . ASP A 1 173 ? -0.082 -12.118 -2.078 1.00 92.25 173 ASP A C 1
ATOM 1423 O O . ASP A 1 173 ? -0.010 -13.299 -2.442 1.00 92.25 173 ASP A O 1
ATOM 1427 N N . LEU A 1 174 ? -0.939 -11.264 -2.644 1.00 88.94 174 LEU A N 1
ATOM 1428 C CA . LEU A 1 174 ? -1.741 -11.632 -3.813 1.00 88.94 174 LEU A CA 1
ATOM 1429 C C . LEU A 1 174 ? -0.884 -11.761 -5.080 1.00 88.94 174 LEU A C 1
ATOM 1431 O O . LEU A 1 174 ? -1.280 -12.487 -5.992 1.00 88.94 174 LEU A O 1
ATOM 1435 N N . SER A 1 175 ? 0.283 -11.106 -5.136 1.00 86.62 175 SER A N 1
ATOM 1436 C CA . SER A 1 175 ? 1.237 -11.226 -6.245 1.00 86.62 175 SER A CA 1
ATOM 1437 C C . SER A 1 175 ? 1.685 -12.676 -6.415 1.00 86.62 175 SER A C 1
ATOM 1439 O O . SER A 1 175 ? 1.547 -13.260 -7.494 1.00 86.62 175 SER A O 1
ATOM 1441 N N . PHE A 1 176 ? 2.125 -13.300 -5.321 1.00 88.06 176 PHE A N 1
ATOM 1442 C CA . PHE A 1 176 ? 2.508 -14.702 -5.296 1.00 88.06 176 PHE A CA 1
ATOM 1443 C C . PHE A 1 176 ? 1.312 -15.620 -5.531 1.00 88.06 176 PHE A C 1
ATOM 1445 O O . PHE A 1 176 ? 1.407 -16.530 -6.358 1.00 88.06 176 PHE A O 1
ATOM 1452 N N . HIS A 1 177 ? 0.189 -15.403 -4.837 1.00 88.88 177 HIS A N 1
ATOM 1453 C CA . HIS A 1 177 ? -0.981 -16.278 -4.958 1.00 88.88 177 HIS A CA 1
ATOM 1454 C C . HIS A 1 177 ? -1.521 -16.319 -6.397 1.00 88.88 177 HIS A C 1
ATOM 1456 O O . HIS A 1 177 ? -1.785 -17.393 -6.935 1.00 88.88 177 HIS A O 1
ATOM 1462 N N . MET A 1 178 ? -1.598 -15.159 -7.052 1.00 85.50 178 MET A N 1
ATOM 1463 C CA . MET A 1 178 ? -2.119 -15.010 -8.411 1.00 85.50 178 MET A CA 1
ATOM 1464 C C . MET A 1 178 ? -1.030 -15.094 -9.491 1.00 85.50 178 MET A C 1
ATOM 1466 O O . MET A 1 178 ? -1.304 -14.803 -10.651 1.00 85.50 178 MET A O 1
ATOM 1470 N N . ARG A 1 179 ? 0.206 -15.511 -9.173 1.00 82.19 179 ARG A N 1
ATOM 1471 C CA . ARG A 1 179 ? 1.325 -15.539 -10.144 1.00 82.19 179 ARG A CA 1
ATOM 1472 C C . ARG A 1 179 ? 1.039 -16.365 -11.401 1.00 82.19 179 ARG A C 1
ATOM 1474 O O . ARG A 1 179 ? 1.575 -16.066 -12.466 1.00 82.19 179 ARG A O 1
ATOM 1481 N N . LEU A 1 180 ? 0.178 -17.378 -11.272 1.00 80.06 180 LEU A N 1
ATOM 1482 C CA . LEU A 1 180 ? -0.233 -18.259 -12.364 1.00 80.06 180 LEU A CA 1
ATOM 1483 C C . LEU A 1 180 ? -1.603 -17.915 -12.962 1.00 80.06 180 LEU A C 1
ATOM 1485 O O . LEU A 1 180 ? -2.093 -18.670 -13.798 1.00 80.06 180 LEU A O 1
ATOM 1489 N N . SER A 1 181 ? -2.218 -16.793 -12.576 1.00 73.75 181 SER A N 1
ATOM 1490 C CA . SER A 1 181 ? -3.580 -16.442 -12.996 1.00 73.75 181 SER A CA 1
ATOM 1491 C C . SER A 1 181 ? -3.752 -16.403 -14.519 1.00 73.75 181 SER A C 1
ATOM 1493 O O . SER A 1 181 ? -4.775 -16.832 -15.045 1.00 73.75 181 SER A O 1
ATOM 1495 N N . ASN A 1 182 ? -2.710 -15.981 -15.237 1.00 62.06 182 ASN A N 1
ATOM 1496 C CA . ASN A 1 182 ? -2.687 -15.921 -16.699 1.00 62.06 182 ASN A CA 1
ATOM 1497 C C . ASN A 1 182 ? -2.605 -17.299 -17.384 1.00 62.06 182 ASN A C 1
ATOM 1499 O O . ASN A 1 182 ? -2.874 -17.395 -18.577 1.00 62.06 182 ASN A O 1
ATOM 1503 N N . TYR A 1 183 ? -2.259 -18.364 -16.655 1.00 62.28 183 TYR A N 1
ATOM 1504 C CA . TYR A 1 183 ? -2.219 -19.736 -17.179 1.00 62.28 183 TYR A CA 1
ATOM 1505 C C . TYR A 1 183 ? -3.549 -20.484 -16.982 1.00 62.28 183 TYR A C 1
ATOM 1507 O O . TYR A 1 183 ? -3.673 -21.641 -17.381 1.00 62.28 183 TYR A O 1
ATOM 1515 N N . HIS A 1 184 ? -4.575 -19.844 -16.406 1.00 51.28 184 HIS A N 1
ATOM 1516 C CA . HIS A 1 184 ? -5.886 -20.464 -16.175 1.00 51.28 184 HIS A CA 1
ATOM 1517 C C . HIS A 1 184 ? -6.758 -20.641 -17.429 1.00 51.28 184 HIS A C 1
ATOM 1519 O O . HIS A 1 184 ? -7.893 -21.087 -17.303 1.00 51.28 184 HIS A O 1
ATOM 1525 N N . VAL A 1 185 ? -6.221 -20.427 -18.637 1.00 46.50 185 VAL A N 1
ATOM 1526 C CA . VAL A 1 185 ? -6.852 -20.876 -19.898 1.00 46.50 185 VAL A CA 1
ATOM 1527 C C . VAL A 1 185 ? -6.994 -22.417 -19.958 1.00 46.50 185 VAL A C 1
ATOM 1529 O O . VAL A 1 185 ? -7.713 -22.930 -20.804 1.00 46.50 185 VAL A O 1
ATOM 1532 N N . PHE A 1 186 ? -6.381 -23.167 -19.029 1.00 39.84 186 PHE A N 1
ATOM 1533 C CA . PHE A 1 186 ? -6.442 -24.638 -18.970 1.00 39.84 186 PHE A CA 1
ATOM 1534 C C . PHE A 1 186 ? -7.177 -25.233 -17.757 1.00 39.84 186 PHE A C 1
ATOM 1536 O O . PHE A 1 186 ? -6.987 -26.409 -17.450 1.00 39.84 186 PHE A O 1
ATOM 1543 N N . ARG A 1 187 ? -8.013 -24.471 -17.043 1.00 39.66 187 ARG A N 1
ATOM 1544 C CA . ARG A 1 187 ? -8.945 -25.091 -16.085 1.00 39.66 187 ARG A CA 1
ATOM 1545 C C . ARG A 1 187 ? -10.244 -25.448 -16.813 1.00 39.66 187 ARG A C 1
ATOM 1547 O O . ARG A 1 187 ? -11.107 -24.589 -16.964 1.00 39.66 187 ARG A O 1
ATOM 1554 N N . VAL A 1 188 ? -10.285 -26.689 -17.314 1.00 39.06 188 VAL A N 1
ATOM 1555 C CA . VAL A 1 188 ? -11.492 -27.411 -17.765 1.00 39.06 188 VAL A CA 1
ATOM 1556 C C . VAL A 1 188 ? -12.413 -27.652 -16.577 1.00 39.06 188 VAL A C 1
ATOM 1558 O O . VAL A 1 188 ? -11.872 -27.989 -15.497 1.00 39.06 188 VAL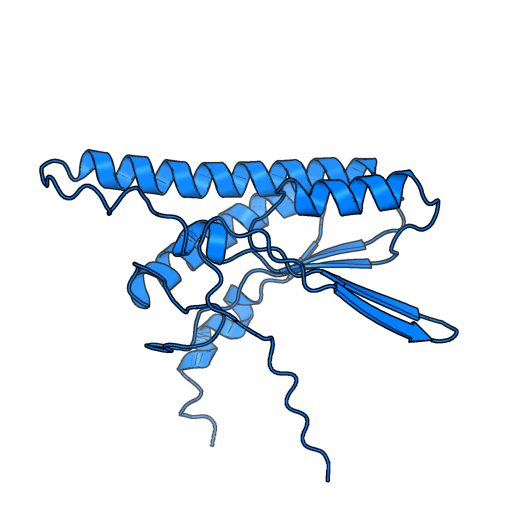 A O 1
#

Nearest PDB structures (foldseek):
  6ki9-assembly2_B  TM=3.612E-01  e=2.814E-01  uncultured bacterium
  6ki9-assembly1_A  TM=3.647E-01  e=3.177E-01  uncultured bacterium
  6vo6-assembly1_A  TM=4.436E-01  e=2.217E+00  Campylobacter jejuni subsp. jejuni NCTC 11168 = ATCC 700819
  5xb7-assembly2_F  TM=5.388E-01  e=4.068E+00  Bifidobacterium animalis subsp. lactis
  4p8c-assembly1_A  TM=4.524E-01  e=7.932E+00  Mycobacterium tuberculosis H37Rv

Solvent-accessible surface area (backbone atoms only — not comparable to full-atom values): 11553 Å² total; per-residue (Å²): 139,82,83,75,73,85,71,75,83,74,58,91,72,51,86,84,60,90,56,76,54,76,46,79,47,78,57,102,86,48,77,46,78,44,76,48,68,69,46,59,65,42,75,71,52,50,52,53,52,49,48,42,69,76,36,98,65,68,69,60,65,46,80,43,70,50,52,63,42,44,74,43,45,54,72,53,75,74,86,65,82,73,86,82,57,76,68,58,56,54,53,34,51,51,50,41,49,50,54,45,52,50,21,49,53,53,42,51,56,50,48,67,73,70,45,60,93,83,37,46,48,38,38,31,34,57,51,60,81,84,71,85,79,44,97,58,68,94,70,36,84,43,88,59,53,59,67,56,47,44,54,51,48,54,57,49,42,54,55,49,49,47,57,41,45,74,68,72,38,48,69,47,60,37,30,68,74,39,64,58,58,87,64,54,89,71,72,125

Secondary structure (DSSP, 8-state):
--------------TT-----EEEEE-SS-EEEEE--SSTT-HHHHHHHHHHHHSS---SEEEEE--HHHHHTSPSSTTS-----HHHHHHHHHHHHHHHHHHHHHHHHHHHHHS-TT-EEEEEPPPPP--S--SSSTTTT-SS-HHHHHHHHHHHHHHHHHHHHHTT-EEE-HHHHTTTGGGGGG--

pLDDT: mean 74.13, std 17.64, range [29.58, 97.56]

Organism: Caenorhabditis japonica (NCBI:txid281687)

Radius of gyration: 18.19 Å; Cα contacts (8 Å, |Δi|>4): 207; chains: 1; bounding box: 55×43×46 Å

Foldseek 3Di:
DDPPPVDDPPPVQQLPRFDWDWDWDDDPVDIDIDTDGQAQDDVVVVVVLVVLVVDVDADQEAEEEQRLNLQWQDDPPPVPPPDDDPPSSVVSNVVSLVVRLVSLLVVLVSCVVRHDPSHAYEYEQDAQDQDQDDCDDPNHNTPDGSVVSRVRSVVSSVSSCVSQVVSVHHYDYNNVVCVCVNVVVPPD

Sequence (188 aa):
MISTIYQIDFLDLDANRVFRQAREFQSNRHLIQYFFTNRAMREDLEKTCLMMEATDEKPDVVVINSAIWDVSRYPARHGQRNASDATSELVEEINVAEEYYNRIAMFCRRMRVLLPPTSTVVWLLMPPSCASKSNRGFFSYNHLRFDEIRMRLLEVNVRAAQIVREAGFDVLDLSFHMRLSNYHVFRV

Mean predicted aligned error: 10.27 Å